Protein AF-A0A6P0NHE0-F1 (afdb_monomer)

Foldseek 3Di:
DLVVLQVVLVVCLLQVNLVSSLVSLVPRDPPDPCNVVSVVVNVVSVVVVVVLVVLVVQLVVCVVVLVLVSNVVSLPPDPFDPHGDSVVSSVVSNVVSVVSVVVVVVVVVVVVVVVVVVVVVVVVVVVVPDDDDDDDDDDDDDDDDDDDDDDDDDDDDPDDDDDQFKWKKFPPLDPVLQVVLCVVAVPWDWDQDPSGIIITSDTDNDPVVSVVVQVVCVVVVTRIDMDGD

pLDDT: mean 71.82, std 19.01, range [27.12, 95.62]

Solvent-accessible surface area (backbone atoms only — not comparable to full-atom values): 13365 Å² total; per-residue (Å²): 112,39,63,59,40,40,53,54,12,52,52,28,42,38,68,58,37,53,68,59,13,42,55,41,26,65,69,34,49,84,88,35,91,38,23,68,60,26,55,54,47,44,56,50,49,52,55,50,48,58,50,50,48,62,56,45,50,56,30,50,52,24,47,77,70,66,35,39,67,53,24,49,50,56,63,67,78,47,98,65,62,92,60,44,36,69,32,54,54,51,52,50,55,48,50,51,33,52,50,56,52,51,52,53,50,51,53,52,52,51,52,53,52,52,55,50,53,55,52,52,54,56,53,60,63,64,71,74,74,71,83,91,81,86,90,89,84,90,86,85,88,86,88,88,82,86,89,79,85,91,79,83,88,74,91,86,76,84,86,81,95,71,88,77,54,38,32,28,29,26,71,53,51,45,72,70,44,48,57,56,43,33,74,78,30,78,83,36,42,82,39,83,48,102,91,42,56,22,25,34,60,48,80,31,82,46,67,69,62,38,48,54,50,29,49,53,38,41,76,72,73,37,63,47,42,80,47,66,129

Secondary structure (DSSP, 8-state):
-HHHHHHHHHHHHHTT-HHHHHHHHHTS-TTSTTHHHHHHHHHHHHHHHHHHHHHHHHHHHHHHTT-HHHHHHHHHSS---SSSHHHHHHHHHHHHHHHHHHHHHHHHHHHHHHHHHHHHHHHHHHTTS----------------------------S-------EEEEES--SHHHHHHHHHH-TT-EEEEETTEEEEEEEEES-HHHHHHHHHHHHHTT--EEEE--

Mean predicted aligned error: 18.19 Å

Radius of gyration: 29.83 Å; Cα contacts (8 Å, |Δi|>4): 222; chains: 1; bounding box: 75×38×89 Å

Sequence (229 aa):
NGSLILARAVQNYQAGNIKGAIAIAQDVLPSSSAFNGAQTKIDQWHNEWVSFERKFDKIQQAYEQRRWVDVLNYAQNSNWPTRGYWRQKLNRIMAQARQQQAALEAKRKQLAVQNQIGSRANQRIQNNSQPASRPVSIAAPLPKQPVVTGQKTTAPPASQSTKIKYYVILNDGSASGLAKARKIVPGAFLGRFPQGSRIQMGAFKNEAKANAFANYLRQQGMSASIYRP

Structure (mmCIF, N/CA/C/O backbone):
data_AF-A0A6P0NHE0-F1
#
_entry.id   AF-A0A6P0NHE0-F1
#
loop_
_atom_site.group_PDB
_atom_site.id
_atom_site.type_symbol
_atom_site.label_atom_id
_atom_site.label_alt_id
_atom_site.label_comp_id
_atom_site.label_asym_id
_atom_site.label_entity_id
_atom_site.label_seq_id
_atom_site.pdbx_PDB_ins_code
_atom_site.Cartn_x
_atom_site.Cartn_y
_atom_site.Cartn_z
_atom_site.occupancy
_atom_site.B_iso_or_equiv
_atom_site.auth_seq_id
_atom_site.auth_comp_id
_atom_site.auth_asym_id
_atom_site.auth_atom_id
_atom_site.pdbx_PDB_model_num
ATOM 1 N N . ASN A 1 1 ? 14.911 -9.883 -31.914 1.00 80.38 1 ASN A N 1
ATOM 2 C CA . ASN A 1 1 ? 15.194 -10.295 -30.515 1.00 80.38 1 ASN A CA 1
ATOM 3 C C . ASN A 1 1 ? 14.894 -9.233 -29.454 1.00 80.38 1 ASN A C 1
ATOM 5 O O . ASN A 1 1 ? 14.459 -9.627 -28.381 1.00 80.38 1 ASN A O 1
ATOM 9 N N . GLY A 1 2 ? 15.033 -7.924 -29.716 1.00 84.38 2 GLY A N 1
ATOM 10 C CA . GLY A 1 2 ? 14.797 -6.874 -28.702 1.00 84.38 2 GLY A CA 1
ATOM 11 C C . GLY A 1 2 ? 13.430 -6.913 -27.996 1.00 84.38 2 GLY A C 1
ATOM 12 O O . GLY A 1 2 ? 13.368 -6.764 -26.780 1.00 84.38 2 GLY A O 1
ATOM 13 N N . SER A 1 3 ? 12.337 -7.220 -28.704 1.00 87.12 3 SER A N 1
ATOM 14 C CA . SER A 1 3 ? 11.000 -7.326 -28.089 1.00 87.12 3 SER A CA 1
ATOM 15 C C . SER A 1 3 ? 10.880 -8.472 -27.072 1.00 87.12 3 SER A C 1
ATOM 17 O O . SER A 1 3 ? 10.179 -8.335 -26.072 1.00 87.12 3 SER A O 1
ATOM 19 N N . LEU A 1 4 ? 11.587 -9.589 -27.292 1.00 91.06 4 LEU A N 1
ATOM 20 C CA . LEU A 1 4 ? 11.623 -10.720 -26.355 1.00 91.06 4 LEU A CA 1
ATOM 21 C C . LEU A 1 4 ? 12.395 -10.353 -25.080 1.00 91.06 4 LEU A C 1
ATOM 23 O O . LEU A 1 4 ? 11.959 -10.674 -23.975 1.00 91.06 4 LEU A O 1
ATOM 27 N N . ILE A 1 5 ? 13.517 -9.646 -25.239 1.00 91.12 5 ILE A N 1
ATOM 28 C CA . ILE A 1 5 ? 14.321 -9.123 -24.127 1.00 91.12 5 ILE A CA 1
ATOM 29 C C . ILE A 1 5 ? 13.458 -8.192 -23.265 1.00 91.12 5 ILE A C 1
ATOM 31 O O . ILE A 1 5 ? 13.359 -8.380 -22.051 1.00 91.12 5 ILE A O 1
ATOM 35 N N . LEU A 1 6 ? 12.728 -7.266 -23.894 1.00 90.69 6 LEU A N 1
ATOM 36 C CA . LEU A 1 6 ? 11.835 -6.353 -23.184 1.00 90.69 6 LEU A CA 1
ATOM 37 C C . LEU A 1 6 ? 10.698 -7.083 -22.447 1.00 90.69 6 LEU A C 1
ATOM 39 O O . LEU A 1 6 ? 10.384 -6.742 -21.306 1.00 90.69 6 LEU A O 1
ATOM 43 N N . ALA A 1 7 ? 10.106 -8.122 -23.043 1.00 93.00 7 ALA A N 1
ATOM 44 C CA . ALA A 1 7 ? 9.085 -8.930 -22.371 1.00 93.00 7 ALA A CA 1
ATOM 45 C C . ALA A 1 7 ? 9.632 -9.622 -21.106 1.00 93.00 7 ALA A C 1
ATOM 47 O O . ALA A 1 7 ? 8.968 -9.643 -20.066 1.00 93.00 7 ALA A O 1
ATOM 48 N N . ARG A 1 8 ? 10.870 -10.129 -21.154 1.00 94.06 8 ARG A N 1
ATOM 49 C CA . ARG A 1 8 ? 11.547 -10.735 -19.996 1.00 94.06 8 ARG A CA 1
ATOM 50 C C . ARG A 1 8 ? 11.870 -9.709 -18.906 1.00 94.06 8 ARG A C 1
ATOM 52 O O . ARG A 1 8 ? 11.749 -10.011 -17.715 1.00 94.06 8 ARG A O 1
ATOM 59 N N . ALA A 1 9 ? 12.235 -8.491 -19.299 1.00 94.81 9 ALA A N 1
ATOM 60 C CA . ALA A 1 9 ? 12.428 -7.383 -18.372 1.00 94.81 9 ALA A CA 1
ATOM 61 C C . ALA A 1 9 ? 11.123 -7.039 -17.627 1.00 94.81 9 ALA A C 1
ATOM 63 O O . ALA A 1 9 ? 11.118 -6.947 -16.399 1.00 94.81 9 ALA A O 1
ATOM 64 N N . VAL A 1 10 ? 9.988 -6.971 -18.337 1.00 93.06 10 VAL A N 1
ATOM 65 C CA . VAL A 1 10 ? 8.659 -6.746 -17.731 1.00 93.06 10 VAL A CA 1
ATOM 66 C C . VAL A 1 10 ? 8.329 -7.821 -16.689 1.00 93.06 10 VAL A C 1
ATOM 68 O O . VAL A 1 10 ? 7.835 -7.495 -15.608 1.00 93.06 10 VAL A O 1
ATOM 71 N N . GLN A 1 11 ? 8.612 -9.094 -16.980 1.00 93.81 11 GLN A N 1
ATOM 72 C CA . GLN A 1 11 ? 8.379 -10.190 -16.031 1.00 93.81 11 GLN A CA 1
ATOM 73 C C . GLN A 1 11 ? 9.188 -10.009 -14.741 1.00 93.81 11 GLN A C 1
ATOM 75 O O . GLN A 1 11 ? 8.647 -10.176 -13.648 1.00 93.81 11 GLN A O 1
ATOM 80 N N . ASN A 1 12 ? 10.456 -9.603 -14.852 1.00 95.56 12 ASN A N 1
ATOM 81 C CA . ASN A 1 12 ? 11.300 -9.326 -13.690 1.00 95.56 12 ASN A CA 1
ATOM 82 C C . ASN A 1 12 ? 10.755 -8.160 -12.859 1.00 95.56 12 ASN A C 1
ATOM 84 O O . ASN A 1 12 ? 10.671 -8.272 -11.636 1.00 95.56 12 ASN A O 1
ATOM 88 N N . TYR A 1 13 ? 10.302 -7.084 -13.507 1.00 93.56 13 TYR A N 1
ATOM 89 C CA . TYR A 1 13 ? 9.699 -5.946 -12.814 1.00 93.56 13 TYR A CA 1
ATOM 90 C C . TYR A 1 13 ? 8.454 -6.374 -12.026 1.00 93.56 13 TYR A C 1
ATOM 92 O O . TYR A 1 13 ? 8.320 -6.077 -10.838 1.00 93.56 13 TYR A O 1
ATOM 100 N N . GLN A 1 14 ? 7.565 -7.142 -12.662 1.00 91.56 14 GLN A N 1
ATOM 101 C CA . GLN A 1 14 ? 6.345 -7.643 -12.024 1.00 91.56 14 GLN A CA 1
ATOM 102 C C . GLN A 1 14 ? 6.627 -8.630 -10.887 1.00 91.56 14 GLN A C 1
ATOM 104 O O . GLN A 1 14 ? 5.843 -8.687 -9.940 1.00 91.56 14 GLN A O 1
ATOM 109 N N . ALA A 1 15 ? 7.736 -9.368 -10.948 1.00 93.25 15 ALA A N 1
ATOM 110 C CA . ALA A 1 15 ? 8.207 -10.234 -9.868 1.00 93.25 15 ALA A CA 1
ATOM 111 C C . ALA A 1 15 ? 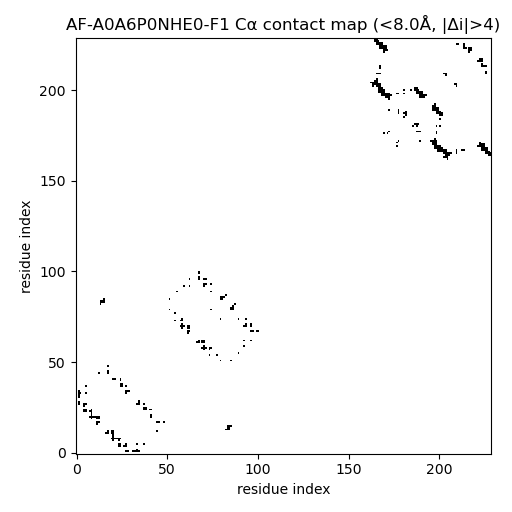8.861 -9.459 -8.707 1.00 93.25 15 ALA A C 1
ATOM 113 O O . ALA A 1 15 ? 9.146 -10.043 -7.664 1.00 93.25 15 ALA A O 1
ATOM 114 N N . GLY A 1 16 ? 9.077 -8.148 -8.857 1.00 92.94 16 GLY A N 1
ATOM 115 C CA . GLY A 1 16 ? 9.745 -7.308 -7.862 1.00 92.94 16 GLY A CA 1
ATOM 116 C C . GLY A 1 16 ? 11.264 -7.254 -8.015 1.00 92.94 16 GLY A C 1
ATOM 117 O O . GLY A 1 16 ? 11.942 -6.648 -7.189 1.00 92.94 16 GLY A O 1
ATOM 118 N N . ASN A 1 17 ? 11.812 -7.850 -9.075 1.00 94.81 17 ASN A N 1
ATOM 119 C CA . ASN A 1 17 ? 13.226 -7.774 -9.418 1.00 94.81 17 ASN A CA 1
ATOM 120 C C . ASN A 1 17 ? 13.493 -6.560 -10.320 1.00 94.81 17 ASN A C 1
ATOM 122 O O . ASN A 1 17 ? 13.809 -6.703 -11.501 1.00 94.81 17 ASN A O 1
ATOM 126 N N . ILE A 1 18 ? 13.350 -5.350 -9.769 1.00 93.00 18 ILE A N 1
ATOM 127 C CA . ILE A 1 18 ? 13.581 -4.101 -10.515 1.00 93.00 18 ILE A CA 1
ATOM 128 C C . ILE A 1 18 ? 15.001 -4.027 -11.094 1.00 93.00 18 ILE A C 1
ATOM 130 O O . ILE A 1 18 ? 15.172 -3.634 -12.243 1.00 93.00 18 ILE A O 1
ATOM 134 N N . LYS A 1 19 ? 16.014 -4.472 -10.339 1.00 92.94 19 LYS A N 1
ATOM 135 C CA . LYS A 1 19 ? 17.413 -4.469 -10.792 1.00 92.94 19 LYS A CA 1
ATOM 136 C C . LYS A 1 19 ? 17.608 -5.383 -12.002 1.00 92.94 19 LYS A C 1
ATOM 138 O O . LYS A 1 19 ? 18.182 -4.954 -12.996 1.00 92.94 19 LYS A O 1
ATOM 143 N N . GLY A 1 20 ? 17.075 -6.605 -11.949 1.00 94.00 20 GLY A N 1
ATOM 144 C CA . GLY A 1 20 ? 17.116 -7.531 -13.081 1.00 94.00 20 GLY A CA 1
ATOM 145 C C . GLY A 1 20 ? 16.286 -7.057 -14.274 1.00 94.00 20 GLY A C 1
ATOM 146 O O . GLY A 1 20 ? 16.704 -7.234 -15.411 1.00 94.00 20 GLY A O 1
ATOM 147 N N . ALA A 1 21 ? 15.144 -6.407 -14.037 1.00 94.94 21 ALA A N 1
ATOM 148 C CA . ALA A 1 21 ? 14.332 -5.823 -15.102 1.00 94.94 21 ALA A CA 1
ATOM 149 C C . ALA A 1 21 ? 15.096 -4.745 -15.878 1.00 94.94 21 ALA A C 1
ATOM 151 O O . ALA A 1 21 ? 15.109 -4.771 -17.106 1.00 94.94 21 ALA A O 1
ATOM 152 N N . ILE A 1 22 ? 15.753 -3.831 -15.159 1.00 93.19 22 ILE A N 1
ATOM 153 C CA . ILE A 1 22 ? 16.554 -2.761 -15.759 1.00 93.19 22 ILE A CA 1
ATOM 154 C C . ILE A 1 22 ? 17.752 -3.348 -16.507 1.00 93.19 22 ILE A C 1
ATOM 156 O O . ILE A 1 22 ? 17.936 -3.006 -17.668 1.00 93.19 22 ILE A O 1
ATOM 160 N N . ALA A 1 23 ? 18.502 -4.270 -15.894 1.00 95.62 23 ALA A N 1
ATOM 161 C CA . ALA A 1 23 ? 19.657 -4.901 -16.536 1.00 95.62 23 ALA A CA 1
ATOM 162 C C . ALA A 1 23 ? 19.275 -5.585 -17.862 1.00 95.62 23 ALA A C 1
ATOM 164 O O . ALA A 1 23 ? 19.875 -5.318 -18.894 1.00 95.62 23 ALA A O 1
ATOM 165 N N . ILE A 1 24 ? 18.198 -6.380 -17.868 1.00 94.06 24 ILE A N 1
ATOM 166 C CA . ILE A 1 24 ? 17.717 -7.042 -19.090 1.00 94.06 24 ILE A CA 1
ATOM 167 C C . ILE A 1 24 ? 17.259 -6.012 -20.132 1.00 94.06 24 ILE A C 1
ATOM 169 O O . ILE A 1 24 ? 17.512 -6.185 -21.318 1.00 94.06 24 ILE A O 1
ATOM 173 N N . ALA A 1 25 ? 16.568 -4.943 -19.730 1.00 94.62 25 ALA A N 1
ATOM 174 C CA . ALA A 1 25 ? 16.137 -3.909 -20.672 1.00 94.62 25 ALA A CA 1
ATOM 175 C C . ALA A 1 25 ? 17.318 -3.114 -21.262 1.00 94.62 25 ALA A C 1
ATOM 177 O O . ALA A 1 25 ? 17.230 -2.675 -22.408 1.00 94.62 25 ALA A O 1
ATOM 178 N N . GLN A 1 26 ? 18.416 -2.960 -20.516 1.00 94.69 26 GLN A N 1
ATOM 179 C CA . GLN A 1 26 ? 19.649 -2.322 -20.987 1.00 94.69 26 GLN A CA 1
ATOM 180 C C . GLN A 1 26 ? 20.387 -3.162 -22.041 1.00 94.69 26 GLN A C 1
ATOM 182 O O . GLN A 1 26 ? 21.043 -2.583 -22.902 1.00 94.69 26 GLN A O 1
ATOM 187 N N . ASP A 1 27 ? 20.212 -4.489 -22.048 1.00 94.44 27 ASP A N 1
ATOM 188 C CA . ASP A 1 27 ? 20.786 -5.385 -23.068 1.00 94.44 27 ASP A CA 1
ATOM 189 C C . ASP A 1 27 ? 20.133 -5.234 -24.457 1.00 94.44 27 ASP A C 1
ATOM 191 O O . ASP A 1 27 ? 20.586 -5.823 -25.446 1.00 94.44 27 ASP A O 1
ATOM 195 N N . VAL A 1 28 ? 19.042 -4.469 -24.575 1.00 93.12 28 VAL A N 1
ATOM 196 C CA . VAL A 1 28 ? 18.456 -4.159 -25.881 1.00 93.12 28 VAL A CA 1
ATOM 197 C C . VAL A 1 28 ? 19.432 -3.275 -26.660 1.00 93.12 28 VAL A C 1
ATOM 199 O O . VAL A 1 28 ? 19.719 -2.151 -26.267 1.00 93.12 28 VAL A O 1
ATOM 202 N N . LEU A 1 29 ? 19.922 -3.777 -27.795 1.00 91.31 29 LEU A N 1
ATOM 203 C CA . LEU A 1 29 ? 20.882 -3.056 -28.632 1.00 91.31 29 LEU A CA 1
ATOM 204 C C . LEU A 1 29 ? 20.273 -1.778 -29.246 1.00 91.31 29 LEU A C 1
ATOM 206 O O . LEU A 1 29 ? 19.121 -1.830 -29.688 1.00 91.31 29 LEU A O 1
ATOM 210 N N . PRO A 1 30 ? 21.051 -0.685 -29.400 1.00 91.69 30 PRO A N 1
ATOM 211 C CA . PRO A 1 30 ? 20.594 0.562 -30.031 1.00 91.69 30 PRO A CA 1
ATOM 212 C C . PRO A 1 30 ? 20.045 0.407 -31.453 1.00 91.69 30 PRO A C 1
ATOM 214 O O . PRO A 1 30 ? 19.173 1.161 -31.870 1.00 91.69 30 PRO A O 1
ATOM 217 N N . SER A 1 31 ? 20.520 -0.593 -32.199 1.00 91.50 31 SER A N 1
ATOM 218 C CA . SER A 1 31 ? 20.045 -0.907 -33.552 1.00 91.50 31 SER A CA 1
ATOM 219 C C . SER A 1 31 ? 18.675 -1.597 -33.584 1.00 91.50 31 SER A C 1
ATOM 221 O O . SER A 1 31 ? 18.089 -1.768 -34.652 1.00 91.50 31 SER A O 1
ATOM 223 N N . SER A 1 32 ? 18.145 -2.027 -32.434 1.00 92.62 32 SER A N 1
ATOM 224 C CA . SER A 1 32 ? 16.839 -2.674 -32.357 1.00 92.62 32 SER A CA 1
ATOM 225 C C . SER A 1 32 ? 15.712 -1.645 -32.342 1.00 92.62 32 SER A C 1
ATOM 227 O O . SER A 1 32 ? 15.731 -0.699 -31.562 1.00 92.62 32 SER A O 1
ATOM 229 N N . SER A 1 33 ? 14.638 -1.910 -33.087 1.00 91.69 33 SER A N 1
ATOM 230 C CA . SER A 1 33 ? 13.398 -1.121 -33.017 1.00 91.69 33 SER A CA 1
ATOM 231 C C . SER A 1 33 ? 12.777 -1.051 -31.612 1.00 91.69 33 SER A C 1
ATOM 233 O O . SER A 1 33 ? 12.020 -0.130 -31.317 1.00 91.69 33 SER A O 1
ATOM 235 N N . ALA A 1 34 ? 13.108 -1.993 -30.722 1.00 91.44 34 ALA A N 1
ATOM 236 C CA . ALA A 1 34 ? 12.644 -2.009 -29.336 1.00 91.44 34 ALA A CA 1
ATOM 237 C C . ALA A 1 34 ? 13.460 -1.101 -28.394 1.00 91.44 34 ALA A C 1
ATOM 239 O O . ALA A 1 34 ? 13.046 -0.922 -27.249 1.00 91.44 34 ALA A O 1
ATOM 240 N N . PHE A 1 35 ? 14.589 -0.535 -28.839 1.00 93.38 35 PHE A N 1
ATOM 241 C CA . PHE A 1 35 ? 15.517 0.216 -27.985 1.00 93.38 35 PHE A CA 1
ATOM 242 C C . PHE A 1 35 ? 14.850 1.399 -27.281 1.00 93.38 35 PHE A C 1
ATOM 244 O O . PHE A 1 35 ? 14.857 1.470 -26.054 1.00 93.38 35 PHE A O 1
ATOM 251 N N . ASN A 1 36 ? 14.186 2.275 -28.039 1.00 93.81 36 ASN A N 1
ATOM 252 C CA . ASN A 1 36 ? 13.499 3.440 -27.473 1.00 93.81 36 ASN A CA 1
ATOM 253 C C . ASN A 1 36 ? 12.418 3.028 -26.460 1.00 93.81 36 ASN A C 1
ATOM 255 O O . ASN A 1 36 ? 12.286 3.633 -25.394 1.00 93.81 36 ASN A O 1
ATOM 259 N N . GLY A 1 37 ? 11.683 1.950 -26.759 1.00 92.00 37 GLY A N 1
ATOM 260 C CA . GLY A 1 37 ? 10.689 1.385 -25.847 1.00 92.00 37 GLY A CA 1
ATOM 261 C C . GLY A 1 37 ? 11.306 0.825 -24.562 1.00 92.00 37 GLY A C 1
ATOM 262 O O . GLY A 1 37 ? 10.724 0.982 -23.489 1.00 92.00 37 GLY A O 1
ATOM 263 N N . ALA A 1 38 ? 12.491 0.217 -24.647 1.00 94.00 38 ALA A N 1
ATOM 264 C CA . ALA A 1 38 ? 13.226 -0.284 -23.491 1.00 94.00 38 ALA A CA 1
ATOM 265 C C . ALA A 1 38 ? 13.724 0.855 -22.591 1.00 94.00 38 ALA A C 1
ATOM 267 O O . ALA A 1 38 ? 13.489 0.803 -21.385 1.00 94.00 38 ALA A O 1
ATOM 268 N N . GLN A 1 39 ? 14.305 1.915 -23.166 1.00 94.19 39 GLN A N 1
ATOM 269 C CA . GLN A 1 39 ? 14.748 3.096 -22.409 1.00 94.19 39 GLN A CA 1
ATOM 270 C C . GLN A 1 39 ? 13.574 3.775 -21.690 1.00 94.19 39 GLN A C 1
ATOM 272 O O . GLN A 1 39 ? 13.612 3.968 -20.478 1.00 94.19 39 GLN A O 1
ATOM 277 N N . THR A 1 40 ? 12.459 3.995 -22.397 1.00 95.56 40 THR A N 1
ATOM 278 C CA . THR A 1 40 ? 11.237 4.554 -21.786 1.00 95.56 40 THR A CA 1
ATOM 279 C C . THR A 1 40 ? 10.723 3.680 -20.636 1.00 95.56 40 THR A C 1
ATOM 281 O O . THR A 1 40 ? 10.251 4.190 -19.618 1.00 95.56 40 THR A O 1
ATOM 284 N N . LYS A 1 41 ? 10.808 2.349 -20.768 1.00 92.25 41 LYS A N 1
ATOM 285 C CA . LYS A 1 41 ? 10.390 1.423 -19.708 1.00 92.25 41 LYS A CA 1
ATOM 286 C C . LYS A 1 41 ? 11.301 1.475 -18.489 1.00 92.25 41 LYS A C 1
ATOM 288 O O . LYS A 1 41 ? 10.775 1.433 -17.380 1.00 92.25 41 LYS A O 1
ATOM 293 N N . ILE A 1 42 ? 12.613 1.594 -18.674 1.00 94.12 42 ILE A N 1
ATOM 294 C CA . ILE A 1 42 ? 13.576 1.742 -17.575 1.00 94.12 42 ILE A CA 1
ATOM 295 C C . ILE A 1 42 ? 13.233 2.979 -16.735 1.00 94.12 42 ILE A C 1
ATOM 297 O O . ILE A 1 42 ? 13.053 2.854 -15.520 1.00 94.12 42 ILE A O 1
ATOM 301 N N . ASP A 1 43 ? 13.044 4.132 -17.381 1.00 94.31 43 ASP A N 1
ATOM 302 C CA . ASP A 1 43 ? 12.708 5.387 -16.698 1.00 94.31 43 ASP A CA 1
ATOM 303 C C . ASP A 1 43 ? 11.363 5.297 -15.972 1.00 94.31 43 ASP A C 1
ATOM 305 O O . ASP A 1 43 ? 11.236 5.677 -14.802 1.00 94.31 43 ASP A O 1
ATOM 309 N N . GLN A 1 44 ? 10.346 4.748 -16.645 1.00 90.50 44 GLN A N 1
ATOM 310 C CA . GLN A 1 44 ? 9.027 4.545 -16.052 1.00 90.50 44 GLN A CA 1
ATOM 311 C C . GLN A 1 44 ? 9.118 3.659 -14.805 1.00 90.50 44 GLN A C 1
ATOM 313 O O . GLN A 1 44 ? 8.608 4.027 -13.745 1.00 90.50 44 GLN A O 1
ATOM 318 N N . TRP A 1 45 ? 9.772 2.503 -14.912 1.00 93.19 45 TRP A N 1
ATOM 319 C CA . TRP A 1 45 ? 9.875 1.556 -13.809 1.00 93.19 45 TRP A CA 1
ATOM 320 C C . TRP A 1 45 ? 10.620 2.131 -12.620 1.00 93.19 45 TRP A C 1
ATOM 322 O O . TRP A 1 45 ? 10.174 1.917 -11.495 1.00 93.19 45 TRP A O 1
ATOM 332 N N . HIS A 1 46 ? 11.707 2.868 -12.848 1.00 92.44 46 HIS A N 1
ATOM 333 C CA . HIS A 1 46 ? 12.455 3.511 -11.775 1.00 92.44 46 HIS A CA 1
ATOM 334 C C . HIS A 1 46 ? 11.568 4.494 -10.995 1.00 92.44 46 HIS A C 1
ATOM 336 O O . HIS A 1 46 ? 11.429 4.389 -9.773 1.00 92.44 46 HIS A O 1
ATOM 342 N N . ASN A 1 47 ? 10.886 5.391 -11.709 1.00 92.25 47 ASN A N 1
ATOM 343 C CA . ASN A 1 47 ? 10.019 6.403 -11.106 1.00 92.25 47 ASN A CA 1
ATOM 344 C C . ASN A 1 47 ? 8.817 5.792 -10.369 1.00 92.25 47 ASN A C 1
ATOM 346 O O . ASN A 1 47 ? 8.490 6.191 -9.245 1.00 92.25 47 ASN A O 1
ATOM 350 N N . GLU A 1 48 ? 8.162 4.803 -10.979 1.00 89.12 48 GLU A N 1
ATOM 351 C CA . GLU A 1 48 ? 7.048 4.080 -10.365 1.00 89.12 48 GLU A CA 1
ATOM 352 C C . GLU A 1 48 ? 7.497 3.315 -9.119 1.00 89.12 48 GLU A C 1
ATOM 354 O O . GLU A 1 48 ? 6.832 3.392 -8.085 1.00 89.12 48 GLU A O 1
ATOM 359 N N . TRP A 1 49 ? 8.641 2.630 -9.184 1.00 91.38 49 TRP A N 1
ATOM 360 C CA . TRP A 1 49 ? 9.182 1.858 -8.068 1.00 91.38 49 TRP A CA 1
ATOM 361 C C . TRP A 1 49 ? 9.434 2.737 -6.843 1.00 91.38 49 TRP A C 1
ATOM 363 O O . TRP A 1 49 ? 8.873 2.475 -5.780 1.00 91.38 49 TRP A O 1
ATOM 373 N N . VAL A 1 50 ? 10.165 3.842 -7.013 1.00 93.12 50 VAL A N 1
ATOM 374 C CA . VAL A 1 50 ? 10.459 4.797 -5.930 1.00 93.12 50 VAL A CA 1
ATOM 375 C C . VAL A 1 50 ? 9.180 5.461 -5.396 1.00 93.12 50 VAL A C 1
ATOM 377 O O . VAL A 1 50 ? 9.078 5.809 -4.216 1.00 93.12 50 VAL A O 1
ATOM 380 N N . SER A 1 51 ? 8.168 5.669 -6.245 1.00 88.50 51 SER A N 1
ATOM 381 C CA . SER A 1 51 ? 6.851 6.161 -5.813 1.00 88.50 51 SER A CA 1
ATOM 382 C C . SER A 1 51 ? 6.120 5.138 -4.938 1.00 88.50 51 SER A C 1
ATOM 384 O O . SER A 1 51 ? 5.558 5.497 -3.899 1.00 88.50 51 SER A O 1
ATOM 386 N N . PHE A 1 52 ? 6.120 3.866 -5.340 1.00 90.44 52 PHE A N 1
ATOM 387 C CA . PHE A 1 52 ? 5.469 2.786 -4.602 1.00 90.44 52 PHE A CA 1
ATOM 388 C C . PHE A 1 52 ? 6.186 2.452 -3.298 1.00 90.44 52 PHE A C 1
ATOM 390 O O . PHE A 1 52 ? 5.498 2.244 -2.300 1.00 90.44 52 PHE A O 1
ATOM 397 N N . GLU A 1 53 ? 7.519 2.496 -3.263 1.00 88.44 53 GLU A N 1
ATOM 398 C CA . GLU A 1 53 ? 8.309 2.373 -2.030 1.00 88.44 53 GLU A CA 1
ATOM 399 C C . GLU A 1 53 ? 7.884 3.416 -1.003 1.00 88.44 53 GLU A C 1
ATOM 401 O O . GLU A 1 53 ? 7.360 3.058 0.048 1.00 88.44 53 GLU A O 1
ATOM 406 N N . ARG A 1 54 ? 7.945 4.705 -1.358 1.00 89.62 54 ARG A N 1
ATOM 407 C CA . ARG A 1 54 ? 7.559 5.796 -0.447 1.00 89.62 54 ARG A CA 1
ATOM 408 C C . ARG A 1 54 ? 6.124 5.680 0.065 1.00 89.62 54 ARG A C 1
ATOM 410 O O . ARG A 1 54 ? 5.826 6.042 1.204 1.00 89.62 54 ARG A O 1
ATOM 417 N N . LYS A 1 55 ? 5.198 5.212 -0.776 1.00 85.69 55 LYS A N 1
ATOM 418 C CA . LYS A 1 55 ? 3.811 4.958 -0.356 1.00 85.69 55 LYS A CA 1
ATOM 419 C C . LYS A 1 55 ? 3.733 3.759 0.587 1.00 85.69 55 LYS A C 1
ATOM 421 O O . LYS A 1 55 ? 2.971 3.801 1.551 1.00 85.69 55 LYS A O 1
ATOM 426 N N . PHE A 1 56 ? 4.501 2.707 0.322 1.00 89.94 56 PHE A N 1
ATOM 427 C CA . PHE A 1 56 ? 4.493 1.488 1.119 1.00 89.94 56 PHE A CA 1
ATOM 428 C C . PHE A 1 56 ? 5.122 1.730 2.490 1.00 89.94 56 PHE A C 1
ATOM 430 O O . PHE A 1 56 ? 4.594 1.232 3.478 1.00 89.94 56 PHE A O 1
ATOM 437 N N . ASP A 1 57 ? 6.148 2.573 2.577 1.00 88.12 57 ASP A N 1
ATOM 438 C CA . ASP A 1 57 ? 6.775 2.958 3.843 1.00 88.12 57 ASP A CA 1
ATOM 439 C C . ASP A 1 57 ? 5.765 3.595 4.801 1.00 88.12 57 ASP A C 1
ATOM 441 O O . ASP A 1 57 ? 5.727 3.258 5.982 1.00 88.12 57 ASP A O 1
ATOM 445 N N . LYS A 1 58 ? 4.848 4.433 4.297 1.00 84.69 58 LYS A N 1
ATOM 446 C CA . LYS A 1 58 ? 3.752 4.993 5.113 1.00 84.69 58 LYS A CA 1
ATOM 447 C C . LYS A 1 58 ? 2.804 3.912 5.635 1.00 84.69 58 LYS A C 1
ATOM 449 O O . LYS A 1 58 ? 2.348 3.984 6.777 1.00 84.69 58 LYS A O 1
ATOM 454 N N . ILE A 1 59 ? 2.503 2.911 4.807 1.00 85.75 59 ILE A N 1
ATOM 455 C CA . ILE A 1 59 ? 1.667 1.765 5.193 1.00 85.75 59 ILE A CA 1
ATOM 456 C C . ILE A 1 59 ? 2.383 0.936 6.260 1.00 85.75 59 ILE A C 1
ATOM 458 O O .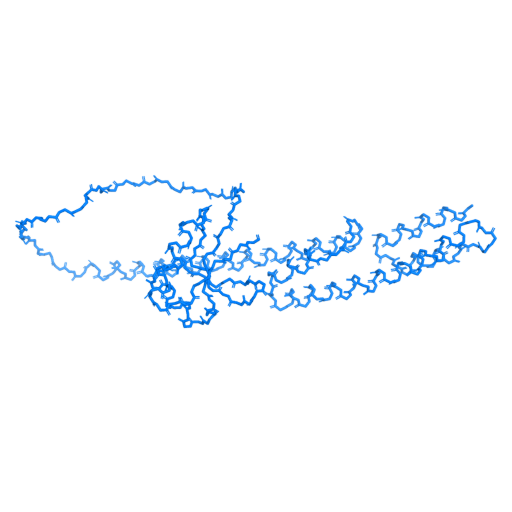 ILE A 1 59 ? 1.772 0.566 7.263 1.00 85.75 59 ILE A O 1
ATOM 462 N N . GLN A 1 60 ? 3.675 0.678 6.075 1.00 84.00 60 GLN A N 1
ATOM 463 C CA . GLN A 1 60 ? 4.479 -0.085 7.017 1.00 84.00 60 GLN A CA 1
ATOM 464 C C . GLN A 1 60 ? 4.628 0.651 8.352 1.00 84.00 60 GLN A C 1
ATOM 466 O O . GLN A 1 60 ? 4.369 0.064 9.397 1.00 84.00 60 GLN A O 1
ATOM 471 N N . GLN A 1 61 ? 4.894 1.955 8.333 1.00 79.38 61 GLN A N 1
ATOM 472 C CA . GLN A 1 61 ? 4.950 2.780 9.538 1.00 79.38 61 GLN A CA 1
ATOM 473 C C . GLN A 1 61 ? 3.605 2.795 10.287 1.00 79.38 61 GLN A C 1
ATOM 475 O O . GLN A 1 61 ? 3.559 2.766 11.519 1.00 79.38 61 GLN A O 1
ATOM 480 N N . ALA A 1 62 ? 2.475 2.846 9.573 1.00 81.44 62 ALA A N 1
ATOM 481 C CA . ALA A 1 62 ? 1.159 2.715 10.197 1.00 81.44 62 ALA A CA 1
ATOM 482 C C . ALA A 1 62 ? 0.969 1.333 10.841 1.00 81.44 62 ALA A C 1
ATOM 484 O O . ALA A 1 62 ? 0.431 1.242 11.947 1.00 81.44 62 ALA A O 1
ATOM 485 N N . TYR A 1 63 ? 1.449 0.277 10.185 1.00 84.75 63 TYR A N 1
ATOM 486 C CA . TYR A 1 63 ? 1.395 -1.092 10.687 1.00 84.75 63 TYR A CA 1
ATOM 487 C C . TYR A 1 63 ? 2.249 -1.270 11.953 1.00 84.75 63 TYR A C 1
ATOM 489 O O . TYR A 1 63 ? 1.753 -1.770 12.961 1.00 84.75 63 TYR A O 1
ATOM 497 N N . GLU A 1 64 ? 3.491 -0.790 11.953 1.00 83.88 64 GLU A N 1
ATOM 498 C CA . GLU A 1 64 ? 4.404 -0.837 13.107 1.00 83.88 64 GLU A CA 1
ATOM 499 C C . GLU A 1 64 ? 3.843 -0.075 14.316 1.00 83.88 64 GLU A C 1
ATOM 501 O O . GLU A 1 64 ? 3.893 -0.556 15.448 1.00 83.88 64 GLU A O 1
ATOM 506 N N . GLN A 1 65 ? 3.196 1.068 14.076 1.00 81.75 65 GLN A N 1
ATOM 507 C CA . GLN A 1 65 ? 2.527 1.861 15.115 1.00 81.75 65 GLN A CA 1
ATOM 508 C C . GLN A 1 65 ? 1.157 1.297 15.534 1.00 81.75 65 GLN A C 1
ATOM 510 O O . GLN A 1 65 ? 0.421 1.947 16.277 1.00 81.75 65 GLN A O 1
ATOM 515 N N . ARG A 1 66 ? 0.783 0.102 15.056 1.00 78.50 66 ARG A N 1
ATOM 516 C CA . ARG A 1 66 ? -0.508 -0.563 15.317 1.00 78.50 66 ARG A CA 1
ATOM 517 C C . ARG A 1 66 ? -1.733 0.256 14.907 1.00 78.50 66 ARG A C 1
ATOM 519 O O . ARG A 1 66 ? -2.841 0.045 15.404 1.00 78.50 66 ARG A O 1
ATOM 526 N N . ARG A 1 67 ? -1.560 1.183 13.966 1.00 81.44 67 ARG A N 1
ATOM 527 C CA . ARG A 1 67 ? -2.625 2.017 13.401 1.00 81.44 67 ARG A CA 1
ATOM 528 C C . ARG A 1 67 ? -3.282 1.283 12.234 1.00 81.44 67 ARG A C 1
ATOM 530 O O . ARG A 1 67 ? -3.196 1.702 11.085 1.00 81.44 67 ARG A O 1
ATOM 537 N N . TRP A 1 68 ? -3.946 0.164 12.525 1.00 78.38 68 TRP A N 1
ATOM 538 C CA . TRP A 1 68 ? -4.499 -0.750 11.509 1.00 78.38 68 TRP A CA 1
ATOM 539 C C . TRP A 1 68 ? -5.478 -0.078 10.537 1.00 78.38 68 TRP A C 1
ATOM 541 O O . TRP A 1 68 ? -5.509 -0.418 9.359 1.00 78.38 68 TRP A O 1
ATOM 551 N N . VAL A 1 69 ? -6.244 0.909 11.008 1.00 78.00 69 VAL A N 1
ATOM 552 C CA . VAL A 1 69 ? -7.162 1.692 10.167 1.00 78.00 69 VAL A CA 1
ATOM 553 C C . VAL A 1 69 ? -6.392 2.543 9.152 1.00 78.00 69 VAL A C 1
ATOM 555 O O . VAL A 1 69 ? -6.768 2.594 7.983 1.00 78.00 69 VAL A O 1
ATOM 558 N N . ASP A 1 70 ? -5.278 3.148 9.566 1.00 77.56 70 ASP A N 1
ATOM 559 C CA . ASP A 1 70 ? -4.444 3.973 8.689 1.00 77.56 70 ASP A CA 1
ATOM 560 C C . ASP A 1 70 ? -3.748 3.111 7.620 1.00 77.56 70 ASP A C 1
ATOM 562 O O . ASP A 1 70 ? -3.685 3.519 6.462 1.00 77.56 70 ASP A O 1
ATOM 566 N N . VAL A 1 71 ? -3.336 1.878 7.958 1.00 81.69 71 VAL A N 1
ATOM 567 C CA . VAL A 1 71 ? -2.827 0.883 6.985 1.00 81.69 71 VAL A CA 1
ATOM 568 C C . VAL A 1 71 ? -3.832 0.667 5.850 1.00 81.69 71 VAL A C 1
ATOM 570 O O . VAL A 1 71 ? -3.465 0.701 4.675 1.00 81.69 71 VAL A O 1
ATOM 573 N N . LEU A 1 72 ? -5.108 0.458 6.190 1.00 78.12 72 LEU A N 1
ATOM 574 C CA . LEU A 1 72 ? -6.167 0.217 5.209 1.00 78.12 72 LEU A CA 1
ATOM 575 C C . LEU A 1 72 ? -6.493 1.479 4.396 1.00 78.12 72 LEU A C 1
ATOM 577 O O . LEU A 1 72 ? -6.649 1.392 3.180 1.00 78.12 72 LEU A O 1
ATOM 581 N N . ASN A 1 73 ? -6.517 2.651 5.034 1.00 80.31 73 ASN A N 1
ATOM 582 C CA . ASN A 1 73 ? -6.778 3.926 4.362 1.00 80.31 73 ASN A CA 1
ATOM 583 C C . ASN A 1 73 ? -5.680 4.292 3.353 1.00 80.31 73 ASN A C 1
ATOM 585 O O . ASN A 1 73 ? -5.982 4.686 2.224 1.00 80.31 73 ASN A O 1
ATOM 589 N N . TYR A 1 74 ? -4.406 4.152 3.728 1.00 78.12 74 TYR A N 1
ATOM 590 C CA . TYR A 1 74 ? -3.284 4.404 2.820 1.00 78.12 74 TYR A CA 1
ATOM 591 C C . TYR A 1 74 ? -3.253 3.405 1.657 1.00 78.12 74 TYR A C 1
ATOM 593 O O . TYR A 1 74 ? -2.912 3.773 0.531 1.00 78.12 74 TYR A O 1
ATOM 601 N N . ALA A 1 75 ? -3.671 2.160 1.896 1.00 79.44 75 ALA A N 1
ATOM 602 C CA . ALA A 1 75 ? -3.783 1.155 0.847 1.00 79.44 75 ALA A CA 1
ATOM 603 C C . ALA A 1 75 ? -4.896 1.456 -0.176 1.00 79.44 75 ALA A C 1
ATOM 605 O O . ALA A 1 75 ? -4.754 1.089 -1.341 1.00 79.44 75 ALA A O 1
ATOM 606 N N . GLN A 1 76 ? -5.985 2.117 0.231 1.00 76.19 76 GLN A N 1
ATOM 607 C CA . GLN A 1 76 ? -7.131 2.413 -0.641 1.00 76.19 76 GLN A CA 1
ATOM 608 C C . GLN A 1 76 ? -7.001 3.726 -1.425 1.00 76.19 76 GLN A C 1
ATOM 610 O O . GLN A 1 76 ? -7.462 3.798 -2.559 1.00 76.19 76 GLN A O 1
ATOM 615 N N . ASN A 1 77 ? -6.357 4.749 -0.859 1.00 71.81 77 ASN A N 1
ATOM 616 C CA . ASN A 1 77 ? -6.291 6.095 -1.451 1.00 71.81 77 ASN A CA 1
ATOM 617 C C . ASN A 1 77 ? -5.095 6.311 -2.396 1.00 71.81 77 ASN A C 1
ATOM 619 O O . ASN A 1 77 ? -4.626 7.432 -2.572 1.00 71.81 77 ASN A O 1
ATOM 623 N N . SER A 1 78 ? -4.534 5.246 -2.963 1.00 68.94 78 SER A N 1
ATOM 624 C CA . SER A 1 78 ? -3.317 5.321 -3.772 1.00 68.94 78 SER A CA 1
ATOM 625 C C . SER A 1 78 ? -3.477 4.520 -5.056 1.00 68.94 78 SER A C 1
ATOM 627 O O . SER A 1 78 ? -3.973 3.396 -5.035 1.00 68.94 78 SER A O 1
ATOM 629 N N . ASN A 1 79 ? -3.035 5.103 -6.174 1.00 80.62 79 ASN A N 1
ATOM 630 C CA . ASN A 1 79 ? -3.004 4.461 -7.488 1.00 80.62 79 ASN A CA 1
ATOM 631 C C . ASN A 1 79 ? -1.933 3.354 -7.511 1.00 80.62 79 ASN A C 1
ATOM 633 O O . ASN A 1 79 ? -0.829 3.553 -8.014 1.00 80.62 79 ASN A O 1
ATOM 637 N N . TRP A 1 80 ? -2.224 2.236 -6.847 1.00 81.81 80 TRP A N 1
ATOM 638 C CA . TRP A 1 80 ? -1.373 1.054 -6.767 1.00 81.81 80 TRP A CA 1
ATOM 639 C C . TRP A 1 80 ? -1.521 0.194 -8.026 1.00 81.81 80 TRP A C 1
ATOM 641 O O . TRP A 1 80 ? -2.613 0.122 -8.595 1.00 81.81 80 TRP A O 1
ATOM 651 N N . PRO A 1 81 ? -0.469 -0.534 -8.432 1.00 83.81 81 PRO A N 1
ATOM 652 C CA . PRO A 1 81 ? -0.579 -1.475 -9.531 1.00 83.81 81 PRO A CA 1
ATOM 653 C C . PRO A 1 81 ? -1.564 -2.593 -9.169 1.00 83.81 81 PRO A C 1
ATOM 655 O O . PRO A 1 81 ? -1.655 -3.048 -8.025 1.00 83.81 81 PRO A O 1
ATOM 658 N N . THR A 1 82 ? -2.320 -3.048 -10.165 1.00 81.12 82 THR A N 1
ATOM 659 C CA . THR A 1 82 ? -3.395 -4.034 -9.980 1.00 81.12 82 THR A CA 1
ATOM 660 C C . THR A 1 82 ? -2.882 -5.463 -9.815 1.00 81.12 82 THR A C 1
ATOM 662 O O . THR A 1 82 ? -3.620 -6.313 -9.313 1.00 81.12 82 THR A O 1
ATOM 665 N N . ARG A 1 83 ? -1.638 -5.746 -10.223 1.00 85.50 83 ARG A N 1
ATOM 666 C CA . ARG A 1 83 ? -0.991 -7.069 -10.196 1.00 85.50 83 ARG A CA 1
ATOM 667 C C . ARG A 1 83 ? 0.513 -6.938 -9.925 1.00 85.50 83 ARG A C 1
ATOM 669 O O . ARG A 1 83 ? 1.049 -5.834 -9.886 1.00 85.50 83 ARG A O 1
ATOM 676 N N . GLY A 1 84 ? 1.176 -8.077 -9.740 1.00 91.25 84 GLY A N 1
ATOM 677 C CA . GLY A 1 84 ? 2.615 -8.156 -9.494 1.00 91.25 84 GLY A CA 1
ATOM 678 C C . GLY A 1 84 ? 3.005 -7.915 -8.036 1.00 91.25 84 GLY A C 1
ATOM 679 O O . GLY A 1 84 ? 2.164 -7.903 -7.131 1.00 91.25 84 GLY A O 1
ATOM 680 N N . TYR A 1 85 ? 4.302 -7.721 -7.828 1.00 94.19 85 TYR A N 1
ATOM 681 C CA . TYR A 1 85 ? 4.957 -7.645 -6.527 1.00 94.19 85 TYR A CA 1
ATOM 682 C C . TYR A 1 85 ? 4.296 -6.646 -5.577 1.00 94.19 85 TYR A C 1
ATOM 684 O O . TYR A 1 85 ? 3.875 -7.013 -4.480 1.00 94.19 85 TYR A O 1
ATOM 692 N N . TRP A 1 86 ? 4.126 -5.396 -6.011 1.00 91.00 86 TRP A N 1
ATOM 693 C CA . TRP A 1 86 ? 3.546 -4.341 -5.180 1.00 91.00 86 TRP A CA 1
ATOM 694 C C . TRP A 1 86 ? 2.120 -4.658 -4.736 1.00 91.00 86 TRP A C 1
ATOM 696 O O . TRP A 1 86 ? 1.776 -4.452 -3.570 1.00 91.00 86 TRP A O 1
ATOM 706 N N . ARG A 1 87 ? 1.303 -5.237 -5.623 1.00 91.25 87 ARG A N 1
ATOM 707 C CA . ARG A 1 87 ? -0.053 -5.667 -5.270 1.00 91.25 87 ARG A CA 1
ATOM 708 C C . ARG A 1 87 ? -0.032 -6.785 -4.236 1.00 91.25 87 ARG A C 1
ATOM 710 O O . ARG A 1 87 ? -0.804 -6.749 -3.280 1.00 91.25 87 ARG A O 1
ATOM 717 N N . GLN A 1 88 ? 0.837 -7.775 -4.421 1.00 92.69 88 GLN A N 1
ATOM 718 C CA . GLN A 1 88 ? 0.970 -8.893 -3.492 1.00 92.69 88 GLN A CA 1
ATOM 719 C C . GLN A 1 88 ? 1.435 -8.411 -2.111 1.00 92.69 88 GLN A C 1
ATOM 721 O O . GLN A 1 88 ? 0.833 -8.773 -1.097 1.00 92.69 88 GLN A O 1
ATOM 726 N N . LYS A 1 89 ? 2.445 -7.536 -2.076 1.00 90.12 89 LYS A N 1
ATOM 727 C CA . LYS A 1 89 ? 2.972 -6.920 -0.853 1.00 90.12 89 LYS A CA 1
ATOM 728 C C . LYS A 1 89 ? 1.881 -6.140 -0.112 1.00 90.12 89 LYS A C 1
ATOM 730 O O . LYS A 1 89 ? 1.692 -6.332 1.089 1.00 90.12 89 LYS A O 1
ATOM 735 N N . LEU A 1 90 ? 1.100 -5.338 -0.841 1.00 90.44 90 LEU A N 1
ATOM 736 C CA . LEU A 1 90 ? -0.034 -4.585 -0.301 1.00 90.44 90 LEU A CA 1
ATOM 737 C C . LEU A 1 90 ? -1.126 -5.503 0.269 1.00 90.44 90 LEU A C 1
ATOM 739 O O . LEU A 1 90 ? -1.615 -5.289 1.377 1.00 90.44 90 LEU A O 1
ATOM 743 N N . ASN A 1 91 ? -1.502 -6.550 -0.465 1.00 90.06 91 ASN A N 1
ATOM 744 C CA . ASN A 1 91 ? -2.521 -7.497 -0.017 1.00 90.06 91 ASN A CA 1
ATOM 745 C C . ASN A 1 91 ? -2.118 -8.189 1.290 1.00 90.06 91 ASN A C 1
ATOM 747 O O . ASN A 1 91 ? -2.956 -8.338 2.182 1.00 90.06 91 ASN A O 1
ATOM 751 N N . ARG A 1 92 ? -0.839 -8.557 1.429 1.00 91.81 92 ARG A N 1
ATOM 752 C CA . ARG A 1 92 ? -0.306 -9.201 2.635 1.00 91.81 92 ARG A CA 1
ATOM 753 C C . ARG A 1 92 ? -0.432 -8.301 3.863 1.00 91.81 92 ARG A C 1
ATOM 755 O O . ARG A 1 92 ? -1.025 -8.725 4.852 1.00 91.81 92 ARG A O 1
ATOM 762 N N . ILE A 1 93 ? 0.050 -7.060 3.790 1.00 88.75 93 ILE A N 1
ATOM 763 C CA . ILE A 1 93 ? 0.009 -6.147 4.943 1.00 88.75 93 ILE A CA 1
ATOM 764 C C . ILE A 1 93 ? -1.427 -5.749 5.312 1.00 88.75 93 ILE A C 1
ATOM 766 O O . ILE A 1 93 ? -1.764 -5.686 6.493 1.00 88.75 93 ILE A O 1
ATOM 770 N N . MET A 1 94 ? -2.317 -5.582 4.325 1.00 85.06 94 MET A N 1
ATOM 771 C CA . MET A 1 94 ? -3.742 -5.354 4.589 1.00 85.06 94 MET A CA 1
ATOM 772 C C . MET A 1 94 ? -4.400 -6.546 5.295 1.00 85.06 94 MET A C 1
ATOM 774 O O . MET A 1 94 ? -5.223 -6.352 6.190 1.00 85.06 94 MET A O 1
ATOM 778 N N . ALA A 1 95 ? -4.076 -7.780 4.898 1.00 87.56 95 ALA A N 1
ATOM 779 C CA . ALA A 1 95 ? -4.597 -8.979 5.553 1.00 87.56 95 ALA A CA 1
ATOM 780 C C . ALA A 1 95 ? -4.092 -9.086 6.999 1.00 87.56 95 ALA A C 1
ATOM 782 O O . ALA A 1 95 ? -4.894 -9.284 7.912 1.00 87.56 95 ALA A O 1
ATOM 783 N N . GLN A 1 96 ? -2.793 -8.864 7.217 1.00 82.19 96 GLN A N 1
ATOM 784 C CA . GLN A 1 96 ? -2.194 -8.867 8.552 1.00 82.19 96 GLN A CA 1
ATOM 785 C C . GLN A 1 96 ? -2.807 -7.787 9.454 1.00 82.19 96 GLN A C 1
ATOM 787 O O . GLN A 1 96 ? -3.172 -8.075 10.590 1.00 82.19 96 GLN A O 1
ATOM 792 N N . ALA A 1 97 ? -3.004 -6.564 8.951 1.00 81.88 97 ALA A N 1
ATOM 793 C CA . ALA A 1 97 ? -3.628 -5.489 9.724 1.00 81.88 97 ALA A CA 1
ATOM 794 C C . ALA A 1 97 ? -5.062 -5.836 10.157 1.00 81.88 97 ALA A C 1
ATOM 796 O O . ALA A 1 97 ? -5.430 -5.613 11.311 1.00 81.88 97 ALA A O 1
ATOM 797 N N . ARG A 1 98 ? -5.861 -6.450 9.270 1.00 81.25 98 ARG A N 1
ATOM 798 C CA . ARG A 1 98 ? -7.214 -6.928 9.613 1.00 81.25 98 ARG A CA 1
ATOM 799 C C . ARG A 1 98 ? -7.184 -8.024 10.673 1.00 81.25 98 ARG A C 1
ATOM 801 O O . ARG A 1 98 ? -7.993 -7.990 11.598 1.00 81.25 98 ARG A O 1
ATOM 808 N N . GLN A 1 99 ? -6.252 -8.970 10.562 1.00 85.75 99 GLN A N 1
ATOM 809 C CA . GLN A 1 99 ? -6.079 -10.031 11.556 1.00 85.75 99 GLN A CA 1
ATOM 810 C C . GLN A 1 99 ? -5.710 -9.461 12.929 1.00 85.75 99 GLN A C 1
ATOM 812 O O . GLN A 1 99 ? -6.325 -9.832 13.925 1.00 85.75 99 GLN A O 1
ATOM 817 N N . GLN A 1 100 ? -4.772 -8.512 12.986 1.00 80.25 100 GLN A N 1
ATOM 818 C CA . GLN A 1 100 ? -4.374 -7.860 14.237 1.00 80.25 100 GLN A CA 1
ATOM 819 C C . GLN A 1 100 ? -5.530 -7.081 14.877 1.00 80.25 100 GLN A C 1
ATOM 821 O O . GLN A 1 100 ? -5.744 -7.151 16.089 1.00 80.25 100 GLN A O 1
ATOM 826 N N . GLN A 1 101 ? -6.319 -6.373 14.065 1.00 75.25 101 GLN A N 1
ATOM 827 C CA . GLN A 1 101 ? -7.514 -5.678 14.536 1.00 75.25 101 GLN A CA 1
ATOM 828 C C . GLN A 1 101 ? -8.545 -6.654 15.126 1.00 75.25 101 GLN A C 1
ATOM 830 O O . GLN A 1 101 ? -9.046 -6.421 16.228 1.00 75.25 101 GLN A O 1
ATOM 835 N N . ALA A 1 102 ? -8.826 -7.760 14.431 1.00 77.69 102 ALA A N 1
ATOM 836 C CA . ALA A 1 102 ? -9.765 -8.779 14.895 1.00 77.69 102 ALA A CA 1
ATOM 837 C C . ALA A 1 102 ? -9.280 -9.475 16.177 1.00 77.69 102 ALA A C 1
ATOM 839 O O . ALA A 1 102 ? -10.066 -9.681 17.100 1.00 77.69 102 ALA A O 1
ATOM 840 N N . ALA A 1 103 ? -7.984 -9.782 16.274 1.00 79.94 103 ALA A N 1
ATOM 841 C CA . ALA A 1 103 ? -7.389 -10.392 17.460 1.00 79.94 103 ALA A CA 1
ATOM 842 C C . ALA A 1 103 ? -7.508 -9.482 18.694 1.00 79.94 103 A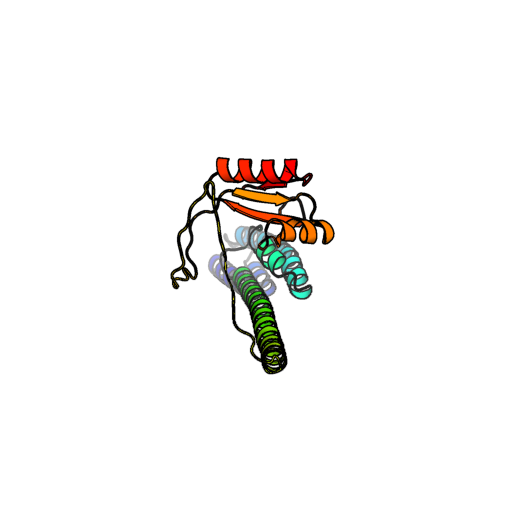LA A C 1
ATOM 844 O O . ALA A 1 103 ? -7.846 -9.951 19.783 1.00 79.94 103 ALA A O 1
ATOM 845 N N . LEU A 1 104 ? -7.296 -8.171 18.532 1.00 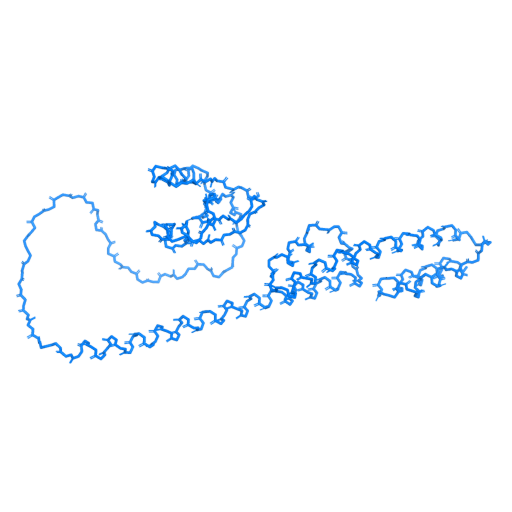70.25 104 LEU A N 1
ATOM 846 C CA . LEU A 1 104 ? -7.471 -7.210 19.621 1.00 70.25 104 LEU A CA 1
ATOM 847 C C . LEU A 1 104 ? -8.934 -7.130 20.074 1.00 70.25 104 LEU A C 1
ATOM 849 O O . LEU A 1 104 ? -9.208 -7.103 21.274 1.00 70.25 104 LEU A O 1
ATOM 853 N N . GLU A 1 105 ? -9.879 -7.112 19.135 1.00 73.69 105 GLU A N 1
ATOM 854 C CA . GLU A 1 105 ? -11.306 -7.119 19.460 1.00 73.69 105 GLU A CA 1
ATOM 855 C C . GLU A 1 105 ? -11.720 -8.415 20.172 1.00 73.69 105 GLU A C 1
ATOM 857 O O . GLU A 1 105 ? -12.409 -8.361 21.192 1.00 73.69 105 GLU A O 1
ATOM 862 N N . ALA A 1 106 ? -11.252 -9.569 19.691 1.00 76.25 106 ALA A N 1
ATOM 863 C CA . ALA A 1 106 ? -11.498 -10.864 20.316 1.00 76.25 106 ALA A CA 1
ATOM 864 C C . ALA A 1 106 ? -10.951 -10.907 21.748 1.00 76.25 106 ALA A C 1
ATOM 866 O O . ALA A 1 106 ? -11.678 -11.277 22.671 1.00 76.25 106 ALA A O 1
ATOM 867 N N . LYS A 1 107 ? -9.718 -10.428 21.961 1.00 76.75 107 LYS A N 1
ATOM 868 C CA . LYS A 1 107 ? -9.120 -10.323 23.298 1.00 76.75 107 LYS A CA 1
ATOM 869 C C . LYS A 1 107 ? -9.949 -9.423 24.220 1.00 76.75 107 LYS A C 1
ATOM 871 O O . LYS A 1 107 ? -10.204 -9.785 25.365 1.00 76.75 107 LYS A O 1
ATOM 876 N N . ARG A 1 108 ? -10.429 -8.274 23.728 1.00 76.06 108 ARG A N 1
ATOM 877 C CA . ARG A 1 108 ? -11.307 -7.379 24.507 1.00 76.06 108 ARG A CA 1
ATOM 878 C C . ARG A 1 108 ? -12.631 -8.047 24.881 1.00 76.06 108 ARG A C 1
ATOM 880 O O . ARG A 1 108 ? -13.078 -7.889 26.014 1.00 76.06 108 ARG A O 1
ATOM 887 N N . LYS A 1 109 ? -13.244 -8.796 23.959 1.00 68.44 109 LYS A N 1
ATOM 888 C CA . LYS A 1 109 ? -14.478 -9.554 24.224 1.00 68.44 109 LYS A CA 1
ATOM 889 C C . LYS A 1 109 ? -14.253 -10.650 25.264 1.00 68.44 109 LYS A C 1
ATOM 891 O O . LYS A 1 109 ? -15.060 -10.772 26.178 1.00 68.44 109 LYS A O 1
ATOM 896 N N . GLN A 1 110 ? -13.146 -11.386 25.176 1.00 80.19 110 GLN A N 1
ATOM 897 C CA . GLN A 1 110 ? -12.788 -12.406 26.168 1.00 80.19 110 GLN A CA 1
ATOM 898 C C . GLN A 1 110 ? -12.614 -11.808 27.570 1.00 80.19 110 GLN A C 1
ATOM 900 O O . GLN A 1 110 ? -13.207 -12.318 28.518 1.00 80.19 110 GLN A O 1
ATOM 905 N N . LEU A 1 111 ? -11.897 -10.684 27.703 1.00 73.19 111 LEU A N 1
ATOM 906 C CA . LEU A 1 111 ? -11.769 -9.982 28.989 1.00 73.19 111 LEU A CA 1
ATOM 907 C C . LEU A 1 111 ? -13.129 -9.515 29.533 1.00 73.19 111 LEU A C 1
ATOM 909 O O . LEU A 1 111 ? -13.387 -9.628 30.729 1.00 73.19 111 LEU A O 1
ATOM 913 N N . ALA A 1 112 ? -14.015 -9.010 28.670 1.00 72.88 112 ALA A N 1
ATOM 914 C CA . ALA A 1 112 ? -15.351 -8.588 29.087 1.00 72.88 112 ALA A CA 1
ATOM 915 C C . ALA A 1 112 ? -16.188 -9.763 29.623 1.00 72.88 112 ALA A C 1
ATOM 917 O O . ALA A 1 112 ? -16.860 -9.614 30.642 1.00 72.88 112 ALA A O 1
ATOM 918 N N . VAL A 1 113 ? -16.110 -10.934 28.982 1.00 75.44 113 VAL A N 1
ATOM 919 C CA . VAL A 1 113 ? -16.781 -12.157 29.451 1.00 75.44 113 VAL A CA 1
ATOM 920 C C . VAL A 1 113 ? -16.192 -12.629 30.783 1.00 75.44 113 VAL A C 1
ATOM 922 O O . VAL A 1 113 ? -16.948 -12.928 31.705 1.00 75.44 113 VAL A O 1
ATOM 925 N N . GLN A 1 114 ? -14.866 -12.631 30.937 1.00 67.56 114 GLN A N 1
ATOM 926 C CA . GLN A 1 114 ? -14.218 -13.037 32.188 1.00 67.56 114 GLN A CA 1
ATOM 927 C C . GLN A 1 114 ? -14.603 -12.127 33.366 1.00 67.56 114 GLN A C 1
ATOM 929 O O . GLN A 1 114 ? -14.980 -12.618 34.431 1.00 67.56 114 GLN A O 1
ATOM 934 N N . ASN A 1 115 ? -14.619 -10.809 33.153 1.00 67.19 115 ASN A N 1
ATOM 935 C CA . ASN A 1 115 ? -15.040 -9.847 34.174 1.00 67.19 115 ASN A CA 1
ATOM 936 C C . ASN A 1 115 ? -16.530 -9.988 34.537 1.00 67.19 115 ASN A C 1
ATOM 938 O O . ASN A 1 115 ? -16.903 -9.783 35.693 1.00 67.19 115 ASN A O 1
ATOM 942 N N . GLN A 1 116 ? -17.389 -10.371 33.585 1.00 59.91 116 GLN A N 1
ATOM 943 C CA . GLN A 1 116 ? -18.806 -10.659 33.846 1.00 59.91 116 GLN A CA 1
ATOM 944 C C . GLN A 1 116 ? -19.014 -11.944 34.661 1.00 59.91 116 GLN A C 1
ATOM 946 O O . GLN A 1 116 ? -19.901 -11.988 35.512 1.00 59.91 116 GLN A O 1
ATOM 951 N N . ILE A 1 117 ? -18.209 -12.985 34.436 1.00 58.41 117 ILE A N 1
ATOM 952 C CA . ILE A 1 117 ? -18.291 -14.232 35.214 1.00 58.41 117 ILE A CA 1
ATOM 953 C C . ILE A 1 117 ? -17.844 -13.989 36.665 1.00 58.41 117 ILE A C 1
ATOM 955 O O . ILE A 1 117 ? -18.543 -14.404 37.589 1.00 58.41 117 ILE A O 1
ATOM 959 N N . GLY A 1 118 ? -16.751 -13.247 36.880 1.00 57.16 118 GLY A N 1
ATOM 960 C CA . GLY A 1 118 ? -16.282 -12.896 38.229 1.00 57.16 118 GLY A CA 1
ATOM 961 C C . GLY A 1 118 ? -17.270 -12.022 39.015 1.00 57.16 118 GLY A C 1
ATOM 962 O O . GLY A 1 118 ? -17.528 -12.268 40.191 1.00 57.16 118 GLY A O 1
ATOM 963 N N . SER A 1 119 ? -17.900 -11.043 38.360 1.00 54.81 119 SER A N 1
ATOM 964 C CA . SER A 1 119 ? -18.909 -10.182 39.003 1.00 54.81 119 SER A CA 1
ATOM 965 C C . SER A 1 119 ? -20.226 -10.912 39.301 1.00 54.81 119 SER A C 1
ATOM 967 O O . SER A 1 119 ? -20.830 -10.678 40.350 1.00 54.81 119 SER A O 1
ATOM 969 N N . ARG A 1 120 ? -20.640 -11.863 38.450 1.00 57.75 120 ARG A N 1
ATOM 970 C CA . ARG A 1 120 ? -21.776 -12.758 38.738 1.00 57.75 120 ARG A CA 1
ATOM 971 C C . ARG A 1 120 ? -21.514 -13.690 39.922 1.00 57.75 120 ARG A C 1
ATOM 973 O O . ARG A 1 120 ? -22.435 -13.928 40.700 1.00 57.75 120 ARG A O 1
ATOM 980 N N . ALA A 1 121 ? -20.289 -14.195 40.083 1.00 55.25 121 ALA A N 1
ATOM 981 C CA . ALA A 1 121 ? -19.927 -15.029 41.229 1.00 55.25 121 ALA A CA 1
ATOM 982 C C . ALA A 1 121 ? -20.046 -14.254 42.556 1.00 55.25 121 ALA A C 1
ATOM 984 O O . ALA A 1 121 ? -20.667 -14.752 43.492 1.00 55.25 121 ALA A O 1
ATOM 985 N N . ASN A 1 122 ? -19.577 -13.002 42.609 1.00 50.75 122 ASN A N 1
ATOM 986 C CA . ASN A 1 122 ? -19.697 -12.165 43.811 1.00 50.75 122 ASN A CA 1
ATOM 987 C C . ASN A 1 122 ? -21.143 -11.752 44.143 1.00 50.75 122 ASN A C 1
ATOM 989 O O . ASN A 1 122 ? -21.513 -11.731 45.315 1.00 50.75 122 ASN A O 1
ATOM 993 N N . GLN A 1 123 ? -21.993 -11.475 43.146 1.00 48.16 123 GLN A N 1
ATOM 994 C CA . GLN A 1 123 ? -23.412 -11.163 43.397 1.00 48.16 123 GLN A CA 1
ATOM 995 C C . GLN A 1 123 ? -24.191 -12.356 43.962 1.00 48.16 123 GLN A C 1
ATOM 997 O O . GLN A 1 123 ? -25.094 -12.179 44.779 1.00 48.16 123 GLN A O 1
ATOM 1002 N N . ARG A 1 124 ? -23.842 -13.580 43.553 1.00 49.50 124 ARG A N 1
ATOM 1003 C CA . ARG A 1 124 ? -24.525 -14.789 44.023 1.00 49.50 124 ARG A CA 1
ATOM 1004 C C . ARG A 1 124 ? -24.169 -15.146 45.471 1.00 49.50 124 ARG A C 1
ATOM 1006 O O . ARG A 1 124 ? -24.999 -15.740 46.147 1.00 49.50 124 ARG A O 1
ATOM 1013 N N . ILE A 1 125 ? -22.991 -14.743 45.954 1.00 49.28 125 ILE A N 1
ATOM 1014 C CA . ILE A 1 125 ? -22.594 -14.919 47.361 1.00 49.28 125 ILE A CA 1
ATOM 1015 C C . ILE A 1 125 ? -23.287 -13.888 48.269 1.00 49.28 125 ILE A C 1
ATOM 1017 O O . ILE A 1 125 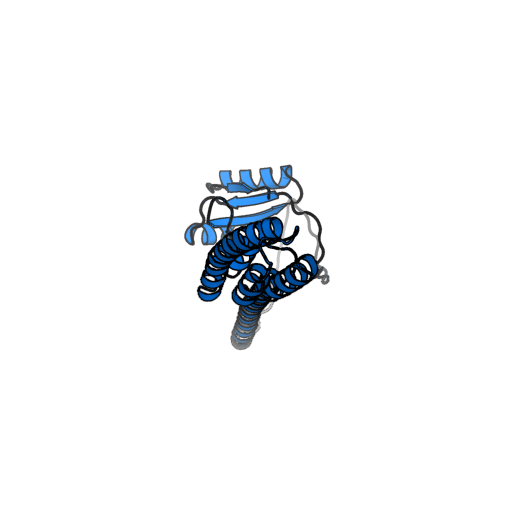? -23.694 -14.236 49.370 1.00 49.28 125 ILE A O 1
ATOM 1021 N N . GLN A 1 126 ? -23.509 -12.649 47.810 1.00 40.88 126 GLN A N 1
ATOM 1022 C CA . GLN A 1 126 ? -24.183 -11.622 48.625 1.00 40.88 126 GLN A CA 1
ATOM 1023 C C . GLN A 1 126 ? -25.706 -11.818 48.737 1.00 40.88 126 GLN A C 1
ATOM 1025 O O . GLN A 1 126 ? -26.294 -11.465 49.755 1.00 40.88 126 GLN A O 1
ATOM 1030 N N . ASN A 1 127 ? -26.353 -12.413 47.729 1.00 41.81 127 ASN A N 1
ATOM 1031 C CA . ASN A 1 127 ? -27.810 -12.614 47.722 1.00 41.81 127 ASN A CA 1
ATOM 1032 C C . ASN A 1 127 ? -28.280 -13.841 48.539 1.00 41.81 127 ASN A C 1
ATOM 1034 O O . ASN A 1 127 ? -29.473 -14.104 48.624 1.00 41.81 127 ASN A O 1
ATOM 1038 N N . ASN A 1 128 ? -27.361 -14.611 49.136 1.00 45.72 128 ASN A N 1
ATOM 1039 C CA . ASN A 1 128 ? -27.696 -15.777 49.966 1.00 45.72 128 ASN A CA 1
ATOM 1040 C C . ASN A 1 128 ? -27.710 -15.470 51.479 1.00 45.72 128 ASN A C 1
ATOM 1042 O O . ASN A 1 128 ? -27.793 -16.390 52.287 1.00 45.72 128 ASN A O 1
ATOM 1046 N N . SER A 1 129 ? -27.632 -14.193 51.870 1.00 41.00 129 SER A N 1
ATOM 1047 C CA . SER A 1 129 ? -27.562 -13.775 53.282 1.00 41.00 129 SER A CA 1
ATOM 1048 C C . SER A 1 129 ? -28.760 -12.944 53.753 1.00 41.00 129 SER A C 1
ATOM 1050 O O . SER A 1 129 ? -28.675 -12.309 54.800 1.00 41.00 129 SER A O 1
ATOM 1052 N N . GLN A 1 130 ? -29.873 -12.910 53.012 1.00 43.12 130 GLN A N 1
ATOM 1053 C CA . GLN A 1 130 ? -31.031 -12.084 53.374 1.00 43.12 130 GLN A CA 1
ATOM 1054 C C . GLN A 1 130 ? -32.208 -12.958 53.861 1.00 43.12 130 GLN A C 1
ATOM 1056 O O . GLN A 1 130 ? -32.755 -13.725 53.066 1.00 43.12 130 GLN A O 1
ATOM 1061 N N . PRO A 1 131 ? -32.610 -12.879 55.150 1.00 38.78 131 PRO A N 1
ATOM 1062 C CA . PRO A 1 131 ? -33.763 -13.610 55.671 1.00 38.78 131 PRO A CA 1
ATOM 1063 C C . PRO A 1 131 ? -35.068 -13.119 55.037 1.00 38.78 131 PRO A C 1
ATOM 1065 O O . PRO A 1 131 ? -35.291 -11.919 54.869 1.00 38.78 131 PRO A O 1
ATOM 1068 N N . ALA A 1 132 ? -35.937 -14.067 54.695 1.00 41.78 132 ALA A N 1
ATOM 1069 C CA . ALA A 1 132 ? -37.217 -13.833 54.046 1.00 41.78 132 ALA A CA 1
ATOM 1070 C C . ALA A 1 132 ? -38.161 -12.950 54.883 1.00 41.78 132 ALA A C 1
ATOM 1072 O O . ALA A 1 132 ? -38.495 -13.277 56.018 1.00 41.78 132 ALA A O 1
ATOM 1073 N N . SER A 1 133 ? -38.681 -11.886 54.272 1.00 35.72 133 SER A N 1
ATOM 1074 C CA . SER A 1 133 ? -39.934 -11.242 54.682 1.00 35.72 133 SER A CA 1
ATOM 1075 C C . SER A 1 133 ? -40.776 -10.938 53.435 1.00 35.72 133 SER A C 1
ATOM 1077 O O . SER A 1 133 ? -40.281 -10.471 52.410 1.00 35.72 133 SER A O 1
ATOM 1079 N N . ARG A 1 134 ? -42.053 -11.321 53.497 1.00 35.97 134 ARG A N 1
ATOM 1080 C CA . ARG A 1 134 ? -43.075 -11.294 52.429 1.00 35.97 134 ARG A CA 1
ATOM 1081 C C . ARG A 1 134 ? -44.242 -10.371 52.899 1.00 35.97 134 ARG A C 1
ATOM 1083 O O . ARG A 1 134 ? -44.217 -9.963 54.054 1.00 35.97 134 ARG A O 1
ATOM 1090 N N . PRO A 1 135 ? -45.264 -10.033 52.083 1.00 58.78 135 PRO A N 1
ATOM 1091 C CA . PRO A 1 135 ? -45.378 -8.765 51.336 1.00 58.78 135 PRO A CA 1
ATOM 1092 C C . PRO A 1 135 ? -46.693 -7.970 51.602 1.00 58.78 135 PRO A C 1
ATOM 1094 O O . PRO A 1 135 ? -47.660 -8.546 52.075 1.00 58.78 135 PRO A O 1
ATOM 1097 N N . VAL A 1 136 ? -46.786 -6.692 51.198 1.00 29.02 136 VAL A N 1
ATOM 1098 C CA . VAL A 1 136 ? -48.039 -5.916 50.930 1.00 29.02 136 VAL A CA 1
ATOM 1099 C C . VAL A 1 136 ? -47.662 -4.638 50.158 1.00 29.02 136 VAL A C 1
ATOM 1101 O O . VAL A 1 136 ? -46.550 -4.161 50.323 1.00 29.02 136 VAL A O 1
ATOM 1104 N N . SER A 1 137 ? -48.465 -3.920 49.376 1.00 34.72 137 SER A N 1
ATOM 1105 C CA . SER A 1 137 ? -49.696 -4.085 48.588 1.00 34.72 137 SER A CA 1
ATOM 1106 C C . SER A 1 137 ? -49.793 -2.749 47.813 1.00 34.72 137 SER A C 1
ATOM 1108 O O . SER A 1 137 ? -49.499 -1.706 48.394 1.00 34.72 137 SER A O 1
ATOM 1110 N N . ILE A 1 138 ? -50.112 -2.748 46.515 1.00 31.41 138 ILE A N 1
ATOM 1111 C CA . ILE A 1 138 ? -50.091 -1.547 45.648 1.00 31.41 138 ILE A CA 1
ATOM 1112 C C . ILE A 1 138 ? -51.533 -1.141 45.307 1.00 31.41 138 ILE A C 1
ATOM 1114 O O . ILE A 1 138 ? -52.276 -1.958 44.769 1.00 31.41 138 ILE A O 1
ATOM 1118 N N . ALA A 1 139 ? -51.901 0.122 45.543 1.00 31.11 139 ALA A N 1
ATOM 1119 C CA . ALA A 1 139 ? -53.108 0.763 45.009 1.00 31.11 139 ALA A CA 1
ATOM 1120 C C . ALA A 1 139 ? -52.716 1.920 44.061 1.00 31.11 139 ALA A C 1
ATOM 1122 O O . ALA A 1 139 ? -51.885 2.755 44.411 1.00 31.11 139 ALA A O 1
ATOM 1123 N N . ALA A 1 140 ? -53.284 1.929 42.849 1.00 39.69 140 ALA A N 1
ATOM 1124 C CA . ALA A 1 140 ? -53.058 2.888 41.748 1.00 39.69 140 ALA A CA 1
ATOM 1125 C C . ALA A 1 140 ? -54.175 3.972 41.693 1.00 39.69 140 ALA A C 1
ATOM 1127 O O . ALA A 1 140 ? -55.167 3.794 42.405 1.00 39.69 140 ALA A O 1
ATOM 1128 N N . PRO A 1 141 ? -54.088 5.063 40.878 1.00 42.53 141 PRO A N 1
ATOM 1129 C CA . PRO A 1 141 ? -54.339 4.977 39.419 1.00 42.53 141 PRO A CA 1
ATOM 1130 C C . PRO A 1 141 ? -53.516 5.918 38.481 1.00 42.53 141 PRO A C 1
ATOM 1132 O O . PRO A 1 141 ? -52.879 6.878 38.899 1.00 42.53 141 PRO A O 1
ATOM 1135 N N . LEU A 1 142 ? -53.554 5.589 37.175 1.00 33.09 142 LEU A N 1
ATOM 1136 C CA . LEU A 1 142 ? -52.871 6.172 35.992 1.00 33.09 142 LEU A CA 1
ATOM 1137 C C . LEU A 1 142 ? -53.380 7.580 35.552 1.00 33.09 142 LEU A C 1
ATOM 1139 O O . LEU A 1 142 ? -54.502 7.948 35.893 1.00 33.09 142 LEU A O 1
ATOM 1143 N N . PRO A 1 143 ? -52.645 8.312 34.670 1.00 41.28 143 PRO A N 1
ATOM 1144 C CA . PRO A 1 143 ? -52.923 8.209 33.221 1.00 41.28 143 PRO A CA 1
ATOM 1145 C C . PRO A 1 143 ? -51.688 8.056 32.292 1.00 41.28 143 PRO A C 1
ATOM 1147 O O . PRO A 1 143 ? -50.783 8.880 32.275 1.00 41.28 143 PRO A O 1
ATOM 1150 N N . LYS A 1 144 ? -51.797 7.049 31.406 1.00 31.72 144 LYS A N 1
ATOM 1151 C CA . LYS A 1 144 ? -51.450 7.024 29.964 1.00 31.72 144 LYS A CA 1
ATOM 1152 C C . LYS A 1 144 ? -49.980 7.174 29.516 1.00 31.72 144 LYS A C 1
ATOM 1154 O O . LYS A 1 144 ? -49.572 8.245 29.087 1.00 31.72 144 LYS A O 1
ATOM 1159 N N . GLN A 1 145 ? -49.288 6.036 29.377 1.00 30.08 145 GLN A N 1
ATOM 1160 C CA . GLN A 1 145 ? -48.764 5.525 28.088 1.00 30.08 145 GLN A CA 1
ATOM 1161 C C . GLN A 1 145 ? -48.300 4.046 28.228 1.00 30.08 145 GLN A C 1
ATOM 1163 O O . GLN A 1 145 ? -48.123 3.580 29.351 1.00 30.08 145 GLN A O 1
ATOM 1168 N N . PRO A 1 146 ? -48.260 3.266 27.128 1.00 37.06 146 PRO A N 1
ATOM 1169 C CA . PRO A 1 146 ? -48.773 1.891 27.084 1.00 37.06 146 PRO A CA 1
ATOM 1170 C C . PRO A 1 146 ? -47.818 0.780 27.552 1.00 37.06 146 PRO A C 1
ATOM 1172 O O . PRO A 1 146 ? -46.614 0.798 27.316 1.00 37.06 146 PRO A O 1
ATOM 1175 N N . VAL A 1 147 ? -48.438 -0.244 28.140 1.00 31.17 147 VAL A N 1
ATOM 1176 C CA . VAL A 1 147 ? -47.933 -1.606 28.368 1.00 31.17 147 VAL A CA 1
ATOM 1177 C C . VAL A 1 147 ? -47.803 -2.346 27.034 1.00 31.17 147 VAL A C 1
ATOM 1179 O O . VAL A 1 147 ? -48.784 -2.336 26.305 1.00 31.17 147 VAL A O 1
ATOM 1182 N N . VAL A 1 148 ? -46.663 -3.007 26.766 1.00 31.95 148 VAL A N 1
ATOM 1183 C CA . VAL A 1 148 ? -46.527 -4.449 26.400 1.00 31.95 148 VAL A CA 1
ATOM 1184 C C . VAL A 1 148 ? -45.051 -4.842 26.653 1.00 31.95 148 VAL A C 1
ATOM 1186 O O . VAL A 1 148 ? -44.153 -4.290 26.027 1.00 31.95 148 VAL A O 1
ATOM 1189 N N . THR A 1 149 ? -44.701 -5.537 27.740 1.00 27.12 149 THR A N 1
ATOM 1190 C CA . THR A 1 149 ? -44.657 -7.009 27.929 1.00 27.12 149 THR A CA 1
ATOM 1191 C C . THR A 1 149 ? -43.672 -7.731 26.996 1.00 27.12 149 THR A C 1
ATOM 1193 O O . THR A 1 149 ? -43.737 -7.627 25.778 1.00 27.12 149 THR A O 1
ATOM 1196 N N . GLY A 1 150 ? -42.718 -8.451 27.592 1.00 41.62 150 GLY A N 1
ATOM 1197 C CA . GLY A 1 150 ? -41.572 -9.031 26.897 1.00 41.62 150 GLY A CA 1
ATOM 1198 C C . GLY A 1 150 ? -41.830 -10.346 26.163 1.00 41.62 150 GLY A C 1
ATOM 1199 O O . GLY A 1 150 ? -42.660 -11.151 26.572 1.00 41.62 150 GLY A O 1
ATOM 1200 N N . GLN A 1 151 ? -41.000 -10.589 25.145 1.00 32.81 151 GLN A N 1
ATOM 1201 C CA . GLN A 1 151 ? -40.676 -11.906 24.596 1.00 32.81 151 GLN A CA 1
ATOM 1202 C C . GLN A 1 151 ? -39.195 -11.948 24.173 1.00 32.81 151 GLN A C 1
ATOM 1204 O O . GLN A 1 151 ? -38.644 -10.988 23.636 1.00 32.81 151 GLN A O 1
ATOM 1209 N N . LYS A 1 152 ? -38.550 -13.079 24.488 1.00 37.34 152 LYS A N 1
ATOM 1210 C CA . LYS A 1 152 ? -37.198 -13.487 24.082 1.00 37.34 152 LYS A CA 1
ATOM 1211 C C . LYS A 1 152 ? -37.089 -13.644 22.560 1.00 37.34 152 LYS A C 1
ATOM 1213 O O . LYS A 1 152 ? -38.055 -14.044 21.923 1.00 37.34 152 LYS A O 1
ATOM 1218 N N . THR A 1 153 ? -35.836 -13.596 22.086 1.00 29.17 153 THR A N 1
ATOM 1219 C CA . THR A 1 153 ? -35.359 -14.086 20.771 1.00 29.17 153 THR A CA 1
ATOM 1220 C C . THR A 1 153 ? -35.823 -13.180 19.631 1.00 29.17 153 THR A C 1
ATOM 1222 O O . THR A 1 153 ? -37.003 -13.036 19.378 1.00 29.17 153 THR A O 1
ATOM 1225 N N . THR A 1 154 ? -34.948 -12.462 18.942 1.00 27.42 154 THR A N 1
ATOM 1226 C CA . THR A 1 154 ? -33.874 -13.001 18.103 1.00 27.42 154 THR A CA 1
ATOM 1227 C C . THR A 1 154 ? -32.744 -11.974 17.965 1.00 27.42 154 THR A C 1
ATOM 1229 O O . THR A 1 154 ? -33.001 -10.802 17.694 1.00 27.42 154 THR A O 1
ATOM 1232 N N . ALA A 1 155 ? -31.483 -12.411 18.050 1.00 48.53 155 ALA A N 1
ATOM 1233 C CA . ALA A 1 155 ? -30.437 -11.779 17.236 1.00 48.53 155 ALA A CA 1
ATOM 1234 C C . ALA A 1 155 ? -30.924 -11.748 15.776 1.00 48.53 155 ALA A C 1
ATOM 1236 O O . ALA A 1 155 ? -31.505 -12.750 15.363 1.00 48.53 155 ALA A O 1
ATOM 1237 N N . PRO A 1 156 ? -30.759 -10.664 14.993 1.00 40.72 156 PRO A N 1
ATOM 1238 C CA . PRO A 1 156 ? -29.908 -10.826 13.796 1.00 40.72 156 PRO A CA 1
ATOM 1239 C C . PRO A 1 156 ? -29.348 -9.503 13.197 1.00 40.72 156 PRO A C 1
ATOM 1241 O O . PRO A 1 156 ? -29.827 -8.422 13.531 1.00 40.72 156 PRO A O 1
ATOM 1244 N N . PRO A 1 157 ? -28.409 -9.533 12.227 1.00 37.78 157 PRO A N 1
ATOM 1245 C CA . PRO A 1 157 ? -27.614 -10.659 11.760 1.00 37.78 157 PRO A CA 1
ATOM 1246 C C . PRO A 1 157 ? -26.101 -10.393 11.902 1.00 37.78 157 PRO A C 1
ATOM 1248 O O . PRO A 1 157 ? -25.620 -9.259 11.976 1.00 37.78 157 PRO A O 1
ATOM 1251 N N . ALA A 1 158 ? -25.326 -11.471 11.863 1.00 43.22 158 ALA A N 1
ATOM 1252 C CA . ALA A 1 158 ? -23.995 -11.394 11.286 1.00 43.22 158 ALA A CA 1
ATOM 1253 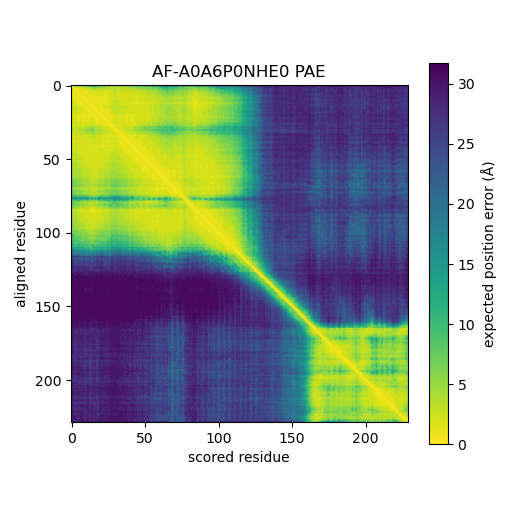C C . ALA A 1 158 ? -24.102 -10.819 9.858 1.00 43.22 158 ALA A C 1
ATOM 1255 O O . ALA A 1 158 ? -24.982 -11.224 9.111 1.00 43.22 158 ALA A O 1
ATOM 1256 N N . SER A 1 159 ? -23.209 -9.888 9.511 1.00 45.00 159 SER A N 1
ATOM 1257 C CA . SER A 1 159 ? -22.799 -9.497 8.152 1.00 45.00 159 SER A CA 1
ATOM 1258 C C . SER A 1 159 ? -23.862 -9.493 7.043 1.00 45.00 159 SER A C 1
ATOM 1260 O O . SER A 1 159 ? -24.172 -10.556 6.522 1.00 45.00 159 SER A O 1
ATOM 1262 N N . GLN A 1 160 ? -24.278 -8.312 6.554 1.00 30.42 160 GLN A N 1
ATOM 1263 C CA . GLN A 1 160 ? -24.676 -8.126 5.144 1.00 30.42 160 GLN A CA 1
ATOM 1264 C C . GLN A 1 160 ? -24.834 -6.643 4.751 1.00 30.42 160 GLN A C 1
ATOM 1266 O O . GLN A 1 160 ? -25.472 -5.835 5.422 1.00 30.42 160 GLN A O 1
ATOM 1271 N N . SER A 1 161 ? -24.210 -6.295 3.633 1.00 42.69 161 SER A N 1
ATOM 1272 C CA . SER A 1 161 ? -24.121 -4.995 2.970 1.00 42.69 161 SER A CA 1
ATOM 1273 C C . SER A 1 161 ? -25.490 -4.351 2.708 1.00 42.69 161 SER A C 1
ATOM 1275 O O . SER A 1 161 ? -26.243 -4.832 1.874 1.00 42.69 161 SER A O 1
ATOM 1277 N N . THR A 1 162 ? -25.806 -3.209 3.323 1.00 39.03 162 THR A N 1
ATOM 1278 C CA . THR A 1 162 ? -26.834 -2.283 2.799 1.00 39.03 162 THR A CA 1
ATOM 1279 C C . THR A 1 162 ? -26.490 -0.845 3.192 1.00 39.03 162 THR A C 1
ATOM 1281 O O . THR A 1 162 ? -26.330 -0.527 4.366 1.00 39.03 162 THR A O 1
ATOM 1284 N N . LYS A 1 163 ? -26.322 0.020 2.184 1.00 49.12 163 LYS A N 1
ATOM 1285 C CA . LYS A 1 163 ? -25.741 1.376 2.247 1.00 49.12 163 LYS A CA 1
ATOM 1286 C C . LYS A 1 163 ? -26.280 2.239 3.408 1.00 49.12 163 LYS A C 1
ATOM 1288 O O . LYS A 1 163 ? -27.363 2.812 3.309 1.00 49.12 163 LYS A O 1
ATOM 1293 N N . ILE A 1 164 ? -25.500 2.378 4.481 1.00 58.47 164 ILE A N 1
ATOM 1294 C CA . ILE A 1 164 ? -25.693 3.398 5.526 1.00 58.47 164 ILE A CA 1
ATOM 1295 C C . ILE A 1 164 ? -25.231 4.744 4.946 1.00 58.47 164 ILE A C 1
ATOM 1297 O O . ILE A 1 164 ? -24.100 4.834 4.478 1.00 58.47 164 ILE A O 1
ATOM 1301 N N . LYS A 1 165 ? -26.099 5.769 4.943 1.00 61.34 165 LYS A N 1
ATOM 1302 C CA . LYS A 1 165 ? -25.832 7.067 4.283 1.00 61.34 165 LYS A CA 1
ATOM 1303 C C . LYS A 1 165 ? -25.535 8.234 5.237 1.00 61.34 165 LYS A C 1
ATOM 1305 O O . LYS A 1 165 ? -24.879 9.177 4.815 1.00 61.34 165 LYS A O 1
ATOM 1310 N N . TYR A 1 166 ? -26.003 8.201 6.490 1.00 70.50 166 TYR A N 1
ATOM 1311 C CA . TYR A 1 166 ? -25.889 9.346 7.406 1.00 70.50 166 TYR A CA 1
ATOM 1312 C C . TYR A 1 166 ? -25.378 8.921 8.784 1.00 70.50 166 TYR A C 1
ATOM 1314 O O . TYR A 1 166 ? -25.965 8.059 9.443 1.00 70.50 166 TYR A O 1
ATOM 1322 N N . TYR A 1 167 ? -24.315 9.571 9.245 1.00 76.94 167 TYR A N 1
ATOM 1323 C CA . TYR A 1 167 ? -23.738 9.398 10.574 1.00 76.94 167 TYR A CA 1
ATOM 1324 C C . TYR A 1 167 ? -23.940 10.671 11.386 1.00 76.94 167 TYR A C 1
ATOM 1326 O O . TYR A 1 167 ? -23.600 11.755 10.922 1.00 76.94 167 TYR A O 1
ATOM 1334 N N . VAL A 1 168 ? -24.465 10.558 12.605 1.00 76.44 168 VAL A N 1
ATOM 1335 C CA . VAL A 1 168 ? -24.498 11.695 13.534 1.00 76.44 168 VAL A CA 1
ATOM 1336 C C . VAL A 1 168 ? -23.239 11.636 14.380 1.00 76.44 168 VAL A C 1
ATOM 1338 O O . VAL A 1 168 ? -22.979 10.632 15.044 1.00 76.44 168 VAL A O 1
ATOM 13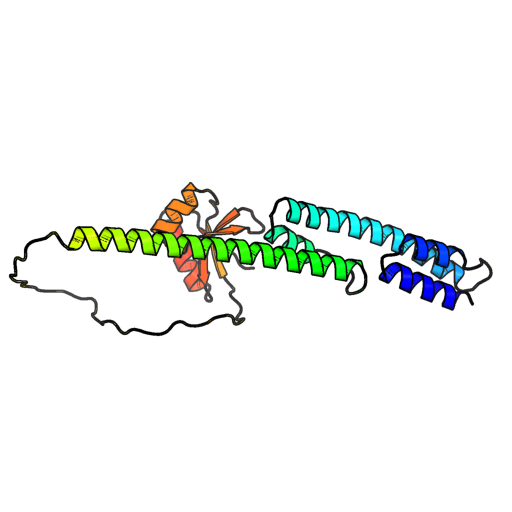41 N N . ILE A 1 169 ? -22.449 12.700 14.322 1.00 80.38 169 ILE A N 1
ATOM 1342 C CA . ILE A 1 169 ? -21.124 12.810 14.930 1.00 80.38 169 ILE A CA 1
ATOM 1343 C C . ILE A 1 169 ? -21.048 14.035 15.845 1.00 80.38 169 ILE A C 1
ATOM 1345 O O . ILE A 1 169 ? -21.705 15.032 15.580 1.00 80.38 169 ILE A O 1
ATOM 1349 N N . LEU A 1 170 ? -20.232 14.000 16.895 1.00 72.62 170 LEU A N 1
ATOM 1350 C CA . LEU A 1 170 ? -19.879 15.173 17.696 1.00 72.62 170 LEU A 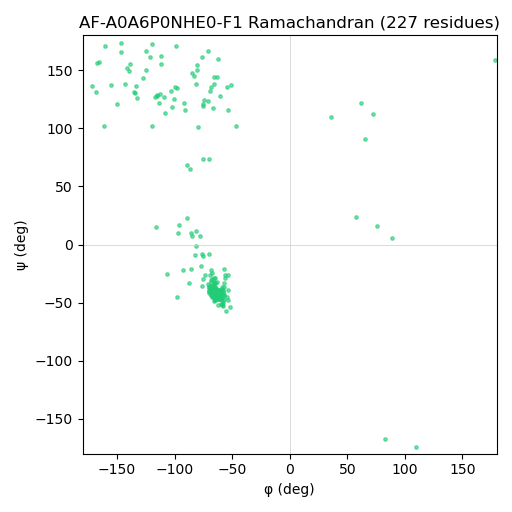CA 1
ATOM 1351 C C . LEU A 1 170 ? -18.533 15.726 17.240 1.00 72.62 170 LEU A C 1
ATOM 1353 O O . LEU A 1 170 ? -17.580 14.966 17.071 1.00 72.62 170 LEU A O 1
ATOM 1357 N N . ASN A 1 171 ? -18.448 17.046 17.084 1.00 65.31 171 ASN A N 1
ATOM 1358 C CA . ASN A 1 171 ? -17.201 17.726 16.726 1.00 65.31 171 ASN A CA 1
ATOM 1359 C C . ASN A 1 171 ? -16.155 17.657 17.854 1.00 65.31 171 ASN A C 1
ATOM 1361 O O . ASN A 1 171 ? -14.962 17.714 17.574 1.00 65.31 171 ASN A O 1
ATOM 1365 N N . ASP A 1 172 ? -16.593 17.492 19.104 1.00 67.56 172 ASP A N 1
ATOM 1366 C CA . ASP A 1 172 ? -15.719 17.232 20.247 1.00 67.56 172 ASP A CA 1
ATOM 1367 C C . ASP A 1 172 ? -15.315 15.750 20.270 1.00 67.56 172 ASP A C 1
ATOM 1369 O O . ASP A 1 172 ?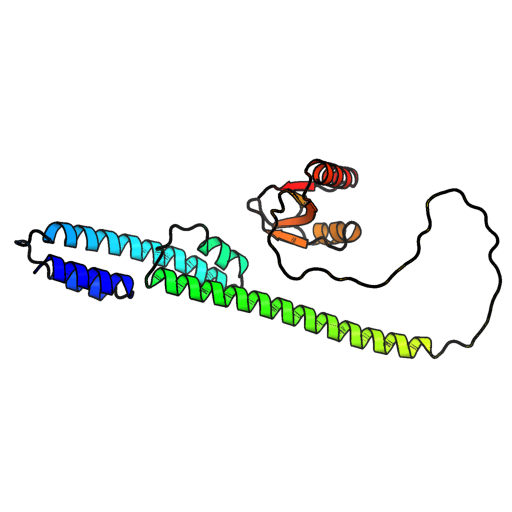 -16.098 14.886 20.652 1.00 67.56 172 ASP A O 1
ATOM 1373 N N . GLY A 1 173 ? -14.098 15.448 19.818 1.00 62.94 173 GLY A N 1
ATOM 1374 C CA . GLY A 1 173 ? -13.510 14.105 19.839 1.00 62.94 173 GLY A CA 1
ATOM 1375 C C . GLY A 1 173 ? -12.805 13.731 21.146 1.00 62.94 173 GLY A C 1
ATOM 1376 O O . GLY A 1 173 ? -12.071 12.741 21.164 1.00 62.94 173 GLY A O 1
ATOM 1377 N N . SER A 1 174 ? -12.946 14.527 22.211 1.00 68.06 174 SER A N 1
ATOM 1378 C CA . SER A 1 174 ? -12.233 14.314 23.473 1.00 68.06 174 SER A CA 1
ATOM 1379 C C . SER A 1 174 ? -12.823 13.175 24.316 1.00 68.06 174 SER A C 1
ATOM 1381 O O . SER A 1 174 ? -13.979 12.768 24.164 1.00 68.06 174 SER A O 1
ATOM 1383 N N . ALA A 1 175 ? -12.032 12.668 25.267 1.00 66.44 175 ALA A N 1
ATOM 1384 C CA . ALA A 1 175 ? -12.485 11.666 26.236 1.00 66.44 175 ALA A CA 1
ATOM 1385 C C . ALA A 1 175 ? -13.679 12.165 27.077 1.00 66.44 175 ALA A C 1
ATOM 1387 O O . ALA A 1 175 ? -14.609 11.403 27.350 1.00 66.44 175 ALA A O 1
ATOM 1388 N N . SER A 1 176 ? -13.691 13.458 27.417 1.00 67.00 176 SER A N 1
ATOM 1389 C CA . SER A 1 176 ? -14.797 14.125 28.115 1.00 67.00 176 SER A CA 1
ATOM 1390 C C . SER A 1 176 ? -16.064 14.178 27.260 1.00 67.00 176 SER A C 1
ATOM 1392 O O . SER A 1 176 ? -17.156 13.888 27.757 1.00 67.00 176 SER A O 1
ATOM 1394 N N . GLY A 1 177 ? -15.923 14.472 25.964 1.00 68.81 177 GLY A N 1
ATOM 1395 C CA . GLY A 1 177 ? -17.013 14.393 24.994 1.00 68.81 177 GLY A CA 1
ATOM 1396 C C . GLY A 1 177 ? -17.598 12.982 24.907 1.00 68.81 177 GLY A C 1
ATOM 1397 O O . GLY A 1 177 ? -18.817 12.817 24.917 1.00 68.81 177 GLY A O 1
ATOM 1398 N N . LEU A 1 178 ? -16.750 11.945 24.911 1.00 69.12 178 LEU A N 1
ATOM 1399 C CA . LEU A 1 178 ? -17.184 10.544 24.818 1.00 69.12 178 LEU A CA 1
ATOM 1400 C C . LEU A 1 178 ? -17.930 10.086 26.073 1.00 69.12 178 LEU A C 1
ATOM 1402 O O . LEU A 1 178 ? -18.920 9.361 25.971 1.00 69.12 178 LEU A O 1
ATOM 1406 N N . ALA A 1 179 ? -17.491 10.522 27.253 1.00 70.81 179 ALA A N 1
ATOM 1407 C CA . ALA A 1 179 ? -18.186 10.235 28.502 1.00 70.81 179 ALA A CA 1
ATOM 1408 C C . ALA A 1 179 ? -19.590 10.863 28.526 1.00 70.81 179 ALA A C 1
ATOM 1410 O O . ALA A 1 179 ? -20.549 10.200 28.918 1.00 70.81 179 ALA A O 1
ATOM 1411 N N . LYS A 1 180 ? -19.736 12.110 28.052 1.00 70.56 180 LYS A N 1
ATOM 1412 C CA . LYS A 1 180 ? -21.041 12.785 27.923 1.00 70.56 180 LYS A CA 1
ATOM 1413 C C . LYS A 1 180 ? -21.927 12.105 26.881 1.00 70.56 180 LYS A C 1
ATOM 1415 O O . LYS A 1 180 ? -23.080 11.793 27.160 1.00 70.56 180 LYS A O 1
ATOM 1420 N N . ALA A 1 181 ? -21.356 11.794 25.722 1.00 71.88 181 ALA A N 1
ATOM 1421 C CA . ALA A 1 181 ? -22.017 11.071 24.647 1.00 71.88 181 ALA A CA 1
ATOM 1422 C C . ALA A 1 181 ? -22.608 9.736 25.116 1.00 71.88 181 ALA A C 1
ATOM 1424 O O . ALA A 1 181 ? -23.766 9.438 24.833 1.00 71.88 181 ALA A O 1
ATOM 1425 N N . ARG A 1 182 ? -21.838 8.961 25.890 1.00 74.94 182 ARG A N 1
ATOM 1426 C CA . ARG A 1 182 ? -22.251 7.648 26.405 1.00 74.94 182 ARG A CA 1
ATOM 1427 C C . ARG A 1 182 ? -23.372 7.688 27.436 1.00 74.94 182 ARG A C 1
ATOM 1429 O O . ARG A 1 182 ? -24.061 6.685 27.588 1.00 74.94 182 ARG A O 1
ATOM 1436 N N . LYS A 1 183 ? -23.584 8.822 28.112 1.00 72.44 183 LYS A N 1
ATOM 1437 C CA . LYS A 1 183 ? -24.734 9.005 29.014 1.00 72.44 183 LYS A CA 1
ATOM 1438 C C . LYS A 1 183 ? -26.059 9.060 28.256 1.00 72.44 183 LYS A C 1
ATOM 1440 O O . LYS A 1 183 ? -27.073 8.636 28.792 1.00 72.44 183 LYS A O 1
ATOM 1445 N N . ILE A 1 184 ? -26.041 9.581 27.030 1.00 68.38 184 ILE A N 1
ATOM 1446 C CA . ILE A 1 184 ? -27.243 9.788 26.209 1.00 68.38 184 ILE A CA 1
ATOM 1447 C C . ILE A 1 184 ? -27.406 8.642 25.216 1.00 68.38 184 ILE A C 1
ATOM 1449 O O . ILE A 1 184 ? -28.491 8.086 25.073 1.00 68.38 184 ILE A O 1
ATOM 1453 N N . VAL A 1 185 ? -26.313 8.251 24.559 1.00 67.94 185 VAL A N 1
ATOM 1454 C CA . VAL A 1 185 ? -26.263 7.077 23.691 1.00 67.94 185 VAL A CA 1
ATOM 1455 C C . VAL A 1 185 ? -25.227 6.101 24.226 1.00 67.94 185 VAL A C 1
ATOM 1457 O O . VAL A 1 185 ? -24.036 6.263 23.956 1.00 67.94 185 VAL A O 1
ATOM 1460 N N . PRO A 1 186 ? -25.653 5.026 24.904 1.00 55.88 186 PRO A N 1
ATOM 1461 C CA . PRO A 1 186 ? -24.742 4.002 25.415 1.00 55.88 186 PRO A CA 1
ATOM 1462 C C . PRO A 1 186 ? -23.846 3.379 24.329 1.00 55.88 186 PRO A C 1
ATOM 1464 O O . PRO A 1 186 ? -22.737 2.931 24.610 1.00 55.88 186 PRO A O 1
ATOM 1467 N N . GLY A 1 187 ? -24.308 3.393 23.073 1.00 62.91 187 GLY A N 1
ATOM 1468 C CA . GLY A 1 187 ? -23.569 2.942 21.893 1.00 62.91 187 GLY A CA 1
ATOM 1469 C C . GLY A 1 187 ? -22.633 3.975 21.252 1.00 62.91 187 GLY A C 1
ATOM 1470 O O . GLY A 1 187 ? -22.118 3.701 20.172 1.00 62.91 187 GLY A O 1
ATOM 1471 N N . ALA A 1 188 ? -22.412 5.148 21.854 1.00 76.69 188 ALA A N 1
ATOM 1472 C CA . ALA A 1 188 ? -21.533 6.167 21.286 1.00 76.69 188 ALA A CA 1
ATOM 1473 C C . ALA A 1 188 ? -20.058 5.733 21.300 1.00 76.69 188 ALA A C 1
ATOM 1475 O O . ALA A 1 188 ? -19.523 5.241 22.309 1.00 76.69 188 ALA A O 1
ATOM 1476 N N . PHE A 1 189 ? -19.375 5.961 20.180 1.00 69.94 189 PHE A N 1
ATOM 1477 C CA . PHE A 1 189 ? -17.976 5.584 20.005 1.00 69.94 189 PHE A CA 1
ATOM 1478 C C . PHE A 1 189 ? -17.179 6.656 19.272 1.00 69.94 189 PHE A C 1
ATOM 1480 O O . PHE A 1 189 ? -17.694 7.371 18.422 1.00 69.94 189 PHE A O 1
ATOM 1487 N N . LEU A 1 190 ? -15.891 6.758 19.592 1.00 74.12 190 LEU A N 1
ATOM 1488 C CA . LEU A 1 190 ? -14.981 7.642 18.876 1.00 74.12 190 LEU A CA 1
ATOM 1489 C C . LEU A 1 190 ? -14.640 7.028 17.511 1.00 74.12 190 LEU A C 1
ATOM 1491 O O . LEU A 1 190 ? -14.116 5.917 17.442 1.00 74.12 190 LEU A O 1
ATOM 1495 N N . GLY A 1 191 ? -14.950 7.750 16.440 1.00 63.56 191 GLY A N 1
ATOM 1496 C CA . GLY A 1 191 ? -14.605 7.425 15.062 1.00 63.56 191 GLY A CA 1
ATOM 1497 C C . GLY A 1 191 ? -13.587 8.415 14.496 1.00 63.56 191 GLY A C 1
ATOM 1498 O O . GLY A 1 191 ? -13.477 9.557 14.950 1.00 63.56 191 GLY A O 1
ATOM 1499 N N . ARG A 1 192 ? -12.822 7.984 13.491 1.00 60.34 192 ARG A N 1
ATOM 1500 C CA . ARG A 1 192 ? -11.897 8.863 12.770 1.00 60.34 192 ARG A CA 1
ATOM 1501 C C . ARG A 1 192 ? -12.513 9.261 11.439 1.00 60.34 192 ARG A C 1
ATOM 1503 O O . ARG A 1 192 ? -12.792 8.404 10.609 1.00 60.34 192 ARG A O 1
ATOM 1510 N N . PHE A 1 193 ? -12.731 10.557 11.266 1.00 69.88 193 PHE A N 1
ATOM 1511 C CA . PHE A 1 193 ? -13.339 11.145 10.078 1.00 69.88 193 PHE A CA 1
ATOM 1512 C C . PHE A 1 193 ? -12.287 11.976 9.328 1.00 69.88 193 PHE A C 1
ATOM 1514 O O . PHE A 1 193 ? -11.283 12.363 9.936 1.00 69.88 193 PHE A O 1
ATOM 1521 N N . PRO A 1 194 ? -12.498 12.310 8.039 1.00 54.44 194 PRO A N 1
ATOM 1522 C CA . PRO A 1 194 ? -11.577 13.172 7.284 1.00 54.44 194 PRO A CA 1
ATOM 1523 C C . PRO A 1 194 ? -11.287 14.510 7.979 1.00 54.44 194 PRO A C 1
ATOM 1525 O O . PRO A 1 194 ? -10.226 15.094 7.811 1.00 54.44 194 PRO A O 1
ATOM 1528 N N . GLN A 1 195 ? -12.230 14.968 8.803 1.00 56.16 195 GLN A N 1
ATOM 1529 C CA . GLN A 1 195 ? -12.174 16.225 9.543 1.00 56.16 195 GLN A CA 1
ATOM 1530 C C . GLN A 1 195 ? -11.659 16.052 10.994 1.00 56.16 195 GLN A C 1
ATOM 1532 O O . GLN A 1 195 ? -11.884 16.924 11.829 1.00 56.16 195 GLN A O 1
ATOM 1537 N N . GLY A 1 196 ? -11.012 14.924 11.320 1.00 63.47 196 GLY A N 1
ATOM 1538 C CA . GLY A 1 196 ? -10.431 14.637 12.639 1.00 63.47 196 GLY A CA 1
ATOM 1539 C C . GLY A 1 196 ? -11.164 13.559 13.451 1.00 63.47 196 GLY A C 1
ATOM 1540 O O . GLY A 1 196 ? -12.077 12.883 12.970 1.00 63.47 196 GLY A O 1
ATOM 1541 N N . SER A 1 197 ? -10.729 13.361 14.698 1.00 72.56 197 SER A N 1
ATOM 1542 C CA . SER A 1 197 ? -11.373 12.441 15.646 1.00 72.56 197 SER A CA 1
ATOM 1543 C C . SER A 1 197 ? -12.711 13.016 16.096 1.00 72.56 197 SER A C 1
ATOM 1545 O O . SER A 1 197 ? -12.755 14.128 16.613 1.00 72.56 197 SER A O 1
ATOM 1547 N N . ARG A 1 198 ? -13.799 12.268 15.913 1.00 79.19 198 ARG A N 1
ATOM 1548 C CA . ARG A 1 198 ? -15.155 12.697 16.276 1.00 79.19 198 ARG A CA 1
ATOM 1549 C C . ARG A 1 198 ? -15.951 11.556 16.855 1.00 79.19 198 ARG A C 1
ATOM 1551 O O . ARG A 1 198 ? -15.720 10.399 16.522 1.00 79.19 198 ARG A O 1
ATOM 1558 N N . ILE A 1 199 ? -16.910 11.855 17.713 1.00 79.44 199 ILE A N 1
ATOM 1559 C CA . ILE A 1 199 ? -17.687 10.802 18.367 1.00 79.44 199 ILE A CA 1
ATOM 1560 C C . ILE A 1 199 ? -18.906 10.494 17.520 1.00 79.44 199 ILE A C 1
ATOM 1562 O O . ILE A 1 199 ? -19.776 11.341 17.377 1.00 79.44 199 ILE A O 1
ATOM 1566 N N . GLN A 1 200 ? -18.996 9.287 16.980 1.00 81.94 200 GLN A N 1
ATOM 1567 C CA . GLN A 1 200 ? -20.207 8.814 16.336 1.00 81.94 200 GLN A CA 1
ATOM 1568 C C . GLN A 1 200 ? -21.250 8.451 17.394 1.00 81.94 200 GLN A C 1
ATOM 1570 O O . GLN A 1 200 ? -21.057 7.557 18.218 1.00 81.94 200 GLN A O 1
ATOM 1575 N N . MET A 1 201 ? -22.374 9.156 17.334 1.00 72.81 201 MET A N 1
ATOM 1576 C CA . MET A 1 201 ? -23.523 8.996 18.221 1.00 72.81 201 MET A CA 1
ATOM 1577 C C . MET A 1 201 ? -24.560 8.036 17.648 1.00 72.81 201 MET A C 1
ATOM 1579 O O . MET A 1 201 ? -25.362 7.485 18.387 1.00 72.81 201 MET A O 1
ATOM 1583 N N . GLY A 1 202 ? -24.569 7.825 16.333 1.00 72.38 202 GLY A N 1
ATOM 1584 C CA . GLY A 1 202 ? -25.513 6.914 15.700 1.00 72.38 202 GLY A CA 1
ATOM 1585 C C . GLY A 1 202 ? -25.363 6.868 14.188 1.00 72.38 202 GLY A C 1
ATOM 1586 O O . GLY A 1 202 ? -24.810 7.781 13.572 1.00 72.38 202 GLY A O 1
ATOM 1587 N N . ALA A 1 203 ? -25.856 5.783 13.597 1.00 73.19 203 ALA A N 1
ATOM 1588 C CA . ALA A 1 203 ? -25.934 5.591 12.156 1.00 73.19 203 ALA A CA 1
ATOM 1589 C C . ALA A 1 203 ? -27.405 5.510 11.743 1.00 73.19 203 ALA A C 1
ATOM 1591 O O . ALA A 1 203 ? -28.169 4.718 12.296 1.00 73.19 203 ALA A O 1
ATOM 1592 N N . PHE A 1 204 ? -27.801 6.321 10.766 1.00 69.62 204 PHE A N 1
ATOM 1593 C CA . PHE A 1 204 ? -29.186 6.441 10.327 1.00 69.62 204 PHE A CA 1
ATOM 1594 C C . PHE A 1 204 ? -29.292 6.243 8.814 1.00 69.62 204 PHE A C 1
ATOM 1596 O O . PHE A 1 204 ? -28.442 6.666 8.028 1.00 69.62 204 PHE A O 1
ATOM 1603 N N . LYS A 1 205 ? -30.383 5.597 8.391 1.00 66.06 205 LYS A N 1
ATOM 1604 C CA . LYS A 1 205 ? -30.728 5.430 6.970 1.00 66.06 205 LYS A CA 1
ATOM 1605 C C . LYS A 1 205 ? -31.508 6.627 6.406 1.00 66.06 205 LYS A C 1
ATOM 1607 O O . LYS A 1 205 ? -31.530 6.812 5.197 1.00 66.06 205 LYS A O 1
ATOM 1612 N N . ASN A 1 206 ? -32.142 7.421 7.274 1.00 64.56 206 ASN A N 1
ATOM 1613 C CA . ASN A 1 206 ? -33.019 8.536 6.916 1.00 64.56 206 ASN A CA 1
ATOM 1614 C C . ASN A 1 206 ? -32.424 9.860 7.426 1.00 64.56 206 ASN A C 1
ATOM 1616 O O . ASN A 1 206 ? -32.126 9.985 8.615 1.00 64.56 206 ASN A O 1
ATOM 1620 N N . GLU A 1 207 ? -32.282 10.831 6.524 1.00 63.62 207 GLU A N 1
ATOM 1621 C CA . GLU A 1 207 ? -31.738 12.161 6.807 1.00 63.62 207 GLU A CA 1
ATOM 1622 C C . GLU A 1 207 ? -32.561 12.933 7.840 1.00 63.62 207 GLU A C 1
ATOM 1624 O O . GLU A 1 207 ? -31.988 13.518 8.752 1.00 63.62 207 GLU A O 1
ATOM 1629 N N . ALA A 1 208 ? -33.893 12.886 7.762 1.00 62.41 208 ALA A N 1
ATOM 1630 C CA . ALA A 1 208 ? -34.776 13.568 8.706 1.00 62.41 208 ALA A CA 1
ATOM 1631 C C . ALA A 1 208 ? -34.615 13.014 10.130 1.00 62.41 208 ALA A C 1
ATOM 1633 O O . ALA A 1 208 ? -34.560 13.781 11.088 1.00 62.41 208 ALA A O 1
ATOM 1634 N N . LYS A 1 209 ? -34.441 11.690 10.274 1.00 62.56 209 LYS A N 1
ATOM 1635 C CA . LYS A 1 209 ? -34.149 11.064 11.578 1.00 62.56 209 LYS A CA 1
ATOM 1636 C C . LYS A 1 209 ? -32.761 11.449 12.098 1.00 62.56 209 LYS A C 1
ATOM 1638 O O . LYS A 1 209 ? -32.618 11.724 13.285 1.00 62.56 209 LYS A O 1
ATOM 1643 N N . ALA A 1 210 ? -31.760 11.516 11.218 1.00 71.12 210 ALA A N 1
ATOM 1644 C CA . ALA A 1 210 ? -30.420 11.977 11.577 1.00 71.12 210 ALA A CA 1
ATOM 1645 C C . ALA A 1 210 ? -30.414 13.462 11.994 1.00 71.12 210 ALA A C 1
ATOM 1647 O O . ALA A 1 210 ? -29.774 13.813 12.981 1.00 71.12 210 ALA A O 1
ATOM 1648 N N . ASN A 1 211 ? -31.161 14.316 11.285 1.00 63.94 211 ASN A N 1
ATOM 1649 C CA . ASN A 1 211 ? -31.332 15.743 11.580 1.00 63.94 211 ASN A CA 1
ATOM 1650 C C . ASN A 1 211 ? -32.059 15.973 12.900 1.00 63.94 211 ASN A C 1
ATOM 1652 O O . ASN A 1 211 ? -31.559 16.728 13.730 1.00 63.94 211 ASN A O 1
ATOM 1656 N N . ALA A 1 212 ? -33.182 15.291 13.136 1.00 68.00 212 ALA A N 1
ATOM 1657 C CA . ALA A 1 212 ? -33.897 15.371 14.408 1.00 68.00 212 ALA A CA 1
ATOM 1658 C C . ALA A 1 212 ? -32.985 14.979 15.580 1.00 68.00 212 ALA A C 1
ATOM 1660 O O . ALA A 1 212 ? -32.930 15.674 16.593 1.00 68.00 212 ALA A O 1
ATOM 1661 N N . PHE A 1 213 ? -32.198 13.916 15.403 1.00 68.81 213 PHE A N 1
ATOM 1662 C CA . PHE A 1 213 ? -31.264 13.452 16.419 1.00 68.81 213 PHE A CA 1
ATOM 1663 C C . PHE A 1 213 ? -30.096 14.425 16.646 1.00 68.81 213 PHE A C 1
ATOM 1665 O O . PHE A 1 213 ? -29.768 14.743 17.786 1.00 68.81 213 PHE A O 1
ATOM 1672 N N . ALA A 1 214 ? -29.499 14.965 15.582 1.00 72.12 214 ALA A N 1
ATOM 1673 C CA . ALA A 1 214 ? -28.458 15.984 15.695 1.00 72.12 214 ALA A CA 1
ATOM 1674 C C . ALA A 1 214 ? -28.979 17.268 16.369 1.00 72.12 214 ALA A C 1
ATOM 1676 O O . ALA A 1 214 ? -28.281 17.847 17.198 1.00 72.12 214 ALA A O 1
ATOM 1677 N N . ASN A 1 215 ? -30.209 17.689 16.066 1.00 68.00 215 ASN A N 1
ATOM 1678 C CA . ASN A 1 215 ? -30.841 18.855 16.686 1.00 68.00 215 ASN A CA 1
ATOM 1679 C C . ASN A 1 215 ? -31.134 18.632 18.169 1.00 68.00 215 ASN A C 1
ATOM 1681 O O . ASN A 1 215 ? -30.848 19.512 18.976 1.00 68.00 215 ASN A O 1
ATOM 1685 N N . TYR A 1 216 ? -31.613 17.445 18.542 1.00 70.25 216 TYR A N 1
ATOM 1686 C CA . TYR A 1 216 ? -31.783 17.067 19.944 1.00 70.25 216 TYR A CA 1
ATOM 1687 C C . TYR A 1 216 ? -30.460 17.162 20.719 1.00 70.25 216 TYR A C 1
ATOM 1689 O O . TYR A 1 216 ? -30.405 17.759 21.790 1.00 70.25 216 TYR A O 1
ATOM 1697 N N . LEU A 1 217 ? -29.359 16.666 20.148 1.00 70.06 217 LEU A N 1
ATOM 1698 C CA . LEU A 1 217 ? -28.041 16.771 20.780 1.00 70.06 217 LEU A CA 1
ATOM 1699 C C . LEU A 1 217 ? -27.570 18.232 20.914 1.00 70.06 217 LEU A C 1
ATOM 1701 O O . LEU A 1 217 ? -26.996 18.593 21.940 1.00 70.06 217 LEU A O 1
ATOM 1705 N N . ARG A 1 218 ? -27.853 19.088 19.923 1.00 69.81 218 ARG A N 1
ATOM 1706 C CA . ARG A 1 218 ? -27.550 20.531 19.988 1.00 69.81 218 ARG A CA 1
ATOM 1707 C C . ARG A 1 218 ? -28.338 21.246 21.080 1.00 69.81 218 ARG A C 1
ATOM 1709 O O . ARG A 1 218 ? -27.764 22.071 21.781 1.00 69.81 218 ARG A O 1
ATOM 1716 N N . GLN A 1 219 ? -29.607 20.888 21.275 1.00 67.56 219 GLN A N 1
ATOM 1717 C CA . GLN A 1 219 ? -30.430 21.413 22.373 1.00 67.56 219 GLN A CA 1
ATOM 1718 C C . GLN A 1 219 ? -29.906 20.992 23.752 1.00 67.56 219 GLN A C 1
ATOM 1720 O O . GLN A 1 219 ? -30.048 21.728 24.718 1.00 67.56 219 GLN A O 1
ATOM 1725 N N . GLN A 1 220 ? -29.242 19.838 23.836 1.00 60.47 220 GLN A N 1
ATOM 1726 C CA . GLN A 1 220 ? -28.531 19.378 25.033 1.00 60.47 220 GLN A CA 1
ATOM 1727 C C . GLN A 1 220 ? -27.122 20.002 25.171 1.00 60.47 220 GLN A C 1
ATOM 1729 O O . GLN A 1 220 ? -26.304 19.531 25.962 1.00 60.47 220 GLN A O 1
ATOM 1734 N N . GLY A 1 221 ? -26.804 21.033 24.377 1.00 61.22 221 GLY A N 1
ATOM 1735 C CA . GLY A 1 221 ? -25.527 21.751 24.419 1.00 61.22 221 GLY A CA 1
ATOM 1736 C C . GLY A 1 221 ? -24.353 21.008 23.775 1.00 61.22 221 GLY A C 1
ATOM 1737 O O . GLY A 1 221 ? -23.199 21.359 24.017 1.00 61.22 221 GLY A O 1
ATOM 1738 N N . MET A 1 222 ? -24.601 19.969 22.971 1.00 67.75 222 MET A N 1
ATOM 1739 C CA . MET A 1 222 ? -23.545 19.210 22.296 1.00 67.75 222 MET A CA 1
ATOM 1740 C C . MET A 1 222 ? -23.382 19.641 20.837 1.00 67.75 222 MET A C 1
ATOM 1742 O O . MET A 1 222 ? -24.345 19.740 20.079 1.00 67.75 222 MET A O 1
ATOM 1746 N N . SER A 1 223 ? -22.133 19.820 20.404 1.00 66.06 223 SER A N 1
ATOM 1747 C CA . SER A 1 223 ? -21.798 20.171 19.016 1.00 66.06 223 SER A CA 1
ATOM 1748 C C . SER A 1 223 ? -21.933 18.968 18.076 1.00 66.06 223 SER A C 1
ATOM 1750 O O . SER A 1 223 ? -20.934 18.383 17.652 1.00 66.06 223 SER A O 1
ATOM 1752 N N . ALA A 1 224 ? -23.172 18.574 17.777 1.00 70.94 224 ALA A N 1
ATOM 1753 C CA . ALA A 1 224 ? -23.481 17.505 16.835 1.00 70.94 224 ALA A CA 1
ATOM 1754 C C . ALA A 1 224 ? -23.481 18.001 15.380 1.00 70.94 224 ALA A C 1
ATOM 1756 O O . ALA A 1 224 ? -23.918 19.113 15.087 1.00 70.94 224 ALA A O 1
ATOM 1757 N N . SER A 1 225 ? -23.034 17.148 14.465 1.00 70.94 225 SER A N 1
ATOM 1758 C CA . SER A 1 225 ? -22.970 17.349 13.016 1.00 70.94 225 SER A CA 1
ATOM 1759 C C . SER A 1 225 ? -23.406 16.068 12.306 1.00 70.94 225 SER A C 1
ATOM 1761 O O . SER A 1 225 ? -23.294 14.973 12.857 1.00 70.94 225 SER A O 1
ATOM 1763 N N . ILE A 1 226 ? -23.891 16.183 11.071 1.00 75.12 226 ILE A N 1
ATOM 1764 C CA . ILE A 1 226 ? -24.181 15.013 10.236 1.00 75.12 226 ILE A CA 1
ATOM 1765 C C . ILE A 1 226 ? -23.040 14.830 9.252 1.00 75.12 226 ILE A C 1
ATOM 1767 O O . ILE A 1 226 ? -22.716 15.737 8.492 1.00 75.12 226 ILE A O 1
ATOM 1771 N N . TYR A 1 227 ? -22.455 13.643 9.257 1.00 72.06 227 TYR A N 1
ATOM 1772 C CA . TYR A 1 227 ? -21.457 13.215 8.297 1.00 72.06 227 TYR A CA 1
ATOM 1773 C C . TYR A 1 227 ? -22.080 12.266 7.274 1.00 72.06 227 TYR A C 1
ATOM 1775 O O . TYR A 1 227 ? -22.781 11.316 7.631 1.00 72.06 227 TYR A O 1
ATOM 1783 N N . ARG A 1 228 ? -21.813 12.538 5.997 1.00 72.06 228 ARG A N 1
ATOM 1784 C CA . ARG A 1 228 ? -22.186 11.698 4.858 1.00 72.06 228 ARG A CA 1
ATOM 1785 C C . ARG A 1 228 ? -20.874 11.174 4.257 1.00 72.06 228 ARG A C 1
ATOM 1787 O O . ARG A 1 228 ? -20.013 12.010 3.980 1.00 72.06 228 ARG A O 1
ATOM 1794 N N . PRO A 1 229 ? -20.676 9.849 4.174 1.00 63.44 229 PRO A N 1
ATOM 1795 C CA . PRO A 1 229 ? -19.488 9.262 3.567 1.00 63.44 229 PRO A CA 1
ATOM 1796 C C . PRO A 1 229 ? -19.485 9.433 2.045 1.00 63.44 229 PRO A C 1
ATOM 1798 O O . PRO A 1 229 ? -20.589 9.527 1.455 1.00 63.44 229 PRO A O 1
#

Nearest PDB structures (foldseek):
  1x60-assembly1_A  TM=6.657E-01  e=2.099E-02  Bacillus subtilis
  1n0u-assembly1_A  TM=4.395E-01  e=2.372E-01  Saccharomyces cerevisiae
  7tbz-assembly1_A  TM=5.030E-01  e=3.852E-01  Homo sapiens
  1u2r-assembly1_A  TM=4.436E-01  e=3.023E-01  Saccharomyces cerevisiae
  7tbw-assembly1_A  TM=5.505E-01  e=1.080E+00  Homo sapiens